Protein AF-A0A853GS64-F1 (afdb_monomer_lite)

Foldseek 3Di:
DVVVVVVVVVVVVVVVVVVVLLVVLLVLQQAQQVVSVVVLVPDDPVNVQSNLLNLQLLLLVVCCVLVVDDPVVSVVSVVVSVVDRSNVVVVVLVVPQLVLCCVQVPVCNSGPGGNSVSSNLSVQLVVDPHSNVSSVVCCVVCVVVPDPDPDDDQDPVNVVVVVVLVLLLQLQVVVCVVDPPFPPDPVQDSVNLVVLLVVQCVLVVVLCVLVVHDDDPQLSSQVSSVLRSCCVPVNPVVSVVVSVVQSVCCNVPNHDPSSVGGHDSD

pLDDT: mean 82.57, std 13.86, range [37.72, 97.19]

Radius of gyration: 26.87 Å; chains: 1; bounding box: 61×48×74 Å

Sequence (266 aa):
MEFLLGVIVTILIIYLIIKVNLNKSNKATLIPFSTWLTKYESESDIGRHTLSRGLLVQTIHLAGKMRVISQEEKKELDRAMKKEDPIRVVNGWLEIALPEVIEFGGQNIVHTISARDAGLYMFISLQGVNPQRELKRFFERFEKNLAPHMREEETPLDRAKVLSEKLIVSGYRSLASQQEGVAPTESTTDKEIISIYRKVLSEFGEAARQRNEQLPAGTLNTIAWKFLQVNETLGPEMVDSHLSYEIEKYIQEGLRPEYNQELKLF

Structure (mmCIF, N/CA/C/O backbone):
data_AF-A0A853GS64-F1
#
_entry.id   AF-A0A853GS64-F1
#
loop_
_atom_site.group_PDB
_atom_site.id
_atom_site.type_symbol
_atom_site.label_atom_id
_atom_site.label_alt_id
_atom_site.label_comp_id
_atom_site.label_asym_id
_atom_site.label_entity_id
_atom_site.label_seq_id
_atom_site.pdbx_PDB_ins_code
_atom_site.Cartn_x
_atom_site.Cartn_y
_atom_site.Cartn_z
_atom_site.occupancy
_atom_site.B_iso_or_equiv
_atom_site.auth_seq_id
_atom_site.auth_comp_id
_atom_site.auth_asym_id
_atom_site.auth_atom_id
_atom_site.pdbx_PDB_model_num
ATOM 1 N N . MET A 1 1 ? 35.374 -28.820 -6.941 1.00 60.28 1 MET A N 1
ATOM 2 C CA . MET A 1 1 ? 34.243 -28.260 -6.163 1.00 60.28 1 MET A CA 1
ATOM 3 C C . MET A 1 1 ? 34.305 -26.737 -6.040 1.00 60.28 1 MET A C 1
ATOM 5 O O . MET A 1 1 ? 33.257 -26.112 -6.102 1.00 60.28 1 MET A O 1
ATOM 9 N N . GLU A 1 2 ? 35.488 -26.124 -5.959 1.00 68.00 2 GLU A N 1
ATOM 10 C CA . GLU A 1 2 ? 35.653 -24.662 -5.810 1.00 68.00 2 GLU A CA 1
ATOM 11 C C . GLU A 1 2 ? 35.104 -23.834 -6.989 1.00 68.00 2 GLU A C 1
ATOM 13 O O . GLU A 1 2 ? 34.432 -22.828 -6.777 1.00 68.00 2 GLU A O 1
ATOM 18 N N . PHE A 1 3 ? 35.274 -24.302 -8.232 1.00 72.88 3 PHE A N 1
ATOM 19 C CA . PHE A 1 3 ? 34.712 -23.647 -9.425 1.00 72.88 3 PHE A CA 1
ATOM 20 C C . PHE A 1 3 ? 33.176 -23.573 -9.418 1.00 72.88 3 PHE A C 1
ATOM 22 O O . PHE A 1 3 ? 32.597 -22.576 -9.842 1.00 72.88 3 PHE A O 1
ATOM 29 N N . LEU A 1 4 ? 32.506 -24.613 -8.912 1.00 72.31 4 LEU A N 1
ATOM 30 C CA . LEU A 1 4 ? 31.043 -24.662 -8.850 1.00 72.31 4 LEU A CA 1
ATOM 31 C C . LEU A 1 4 ? 30.506 -23.672 -7.805 1.00 72.31 4 LEU A C 1
ATOM 33 O O . LEU A 1 4 ? 29.490 -23.017 -8.029 1.00 72.31 4 LEU A O 1
ATOM 37 N N . LEU A 1 5 ? 31.229 -23.525 -6.690 1.00 77.56 5 LEU A N 1
ATOM 38 C CA . LEU A 1 5 ? 30.903 -22.575 -5.630 1.00 77.56 5 LEU A CA 1
ATOM 39 C C . LEU A 1 5 ? 31.023 -21.125 -6.127 1.00 77.56 5 LEU A C 1
ATOM 41 O O . LEU A 1 5 ? 30.132 -20.316 -5.874 1.00 77.56 5 LEU A O 1
ATOM 45 N N . GLY A 1 6 ? 32.076 -20.821 -6.895 1.00 79.25 6 GLY A N 1
ATOM 46 C CA . GLY A 1 6 ? 32.272 -19.505 -7.508 1.00 79.25 6 GLY A CA 1
ATOM 47 C C . GLY A 1 6 ? 31.126 -19.107 -8.442 1.00 79.25 6 GLY A C 1
ATOM 48 O O . GLY A 1 6 ? 30.578 -18.015 -8.313 1.00 79.25 6 GLY A O 1
ATOM 49 N N . VAL A 1 7 ? 30.690 -20.020 -9.319 1.00 81.44 7 VAL A N 1
ATOM 50 C CA . VAL A 1 7 ? 29.572 -19.775 -10.252 1.00 81.44 7 VAL A CA 1
ATOM 51 C C . VAL A 1 7 ? 28.256 -19.516 -9.510 1.00 81.44 7 VAL A C 1
ATOM 53 O O . VAL A 1 7 ? 27.525 -18.589 -9.862 1.00 81.44 7 VAL A O 1
ATOM 56 N N . ILE A 1 8 ? 27.963 -20.285 -8.456 1.00 83.00 8 ILE A N 1
ATOM 57 C CA . ILE A 1 8 ? 26.746 -20.104 -7.648 1.00 83.00 8 ILE A CA 1
ATOM 58 C C . ILE A 1 8 ? 26.734 -18.725 -6.975 1.00 83.00 8 ILE A C 1
ATOM 60 O O . ILE A 1 8 ? 25.711 -18.037 -7.008 1.00 83.00 8 ILE A O 1
ATOM 64 N N . VAL A 1 9 ? 27.867 -18.290 -6.413 1.00 85.38 9 VAL A N 1
ATOM 65 C CA . VAL A 1 9 ? 27.994 -16.971 -5.770 1.00 85.38 9 VAL A CA 1
ATOM 66 C C . VAL A 1 9 ? 27.794 -15.842 -6.783 1.00 85.38 9 VAL A C 1
ATOM 68 O O . VAL A 1 9 ? 27.042 -14.906 -6.511 1.00 85.38 9 VAL A O 1
ATOM 71 N N . THR A 1 10 ? 28.385 -15.940 -7.977 1.00 82.38 10 THR A N 1
ATOM 72 C CA . THR A 1 10 ? 28.204 -14.931 -9.031 1.00 82.38 10 THR A CA 1
ATOM 73 C C . THR A 1 10 ? 26.744 -14.830 -9.483 1.00 82.38 10 THR A C 1
ATOM 75 O O . THR A 1 10 ? 26.219 -13.723 -9.597 1.00 82.38 10 THR A O 1
ATOM 78 N N . ILE A 1 11 ? 26.054 -15.961 -9.675 1.00 84.12 11 ILE A N 1
ATOM 79 C CA . ILE A 1 11 ? 24.625 -15.977 -10.032 1.00 84.12 11 ILE A CA 1
ATOM 80 C C . ILE A 1 11 ? 23.777 -15.325 -8.930 1.00 84.12 11 ILE A C 1
ATOM 82 O O . ILE A 1 11 ? 22.886 -14.529 -9.232 1.00 84.12 11 ILE A O 1
ATOM 86 N N . LEU A 1 12 ? 24.069 -15.614 -7.657 1.00 80.50 12 LEU A N 1
ATOM 87 C CA . LEU A 1 12 ? 23.384 -15.013 -6.508 1.00 80.50 12 LEU A CA 1
ATOM 88 C C . LEU A 1 12 ? 23.569 -13.494 -6.449 1.00 80.50 12 LEU A C 1
ATOM 90 O O . LEU A 1 12 ? 22.596 -12.771 -6.236 1.00 80.50 12 LEU A O 1
ATOM 94 N N . ILE A 1 13 ? 24.788 -13.003 -6.679 1.00 80.19 13 ILE A N 1
ATOM 95 C CA . ILE A 1 13 ? 25.084 -11.565 -6.708 1.00 80.19 13 ILE A CA 1
ATOM 96 C C . ILE A 1 13 ? 24.323 -10.888 -7.854 1.00 80.19 13 ILE A C 1
ATOM 98 O O . ILE A 1 13 ? 23.651 -9.882 -7.628 1.00 80.19 13 ILE A O 1
ATOM 102 N N . ILE A 1 14 ? 24.355 -11.464 -9.061 1.00 75.75 14 ILE A N 1
ATOM 103 C CA . ILE A 1 14 ? 23.610 -10.946 -10.219 1.00 75.75 14 ILE A CA 1
ATOM 104 C C . ILE A 1 14 ? 22.105 -10.908 -9.917 1.00 75.75 14 ILE A C 1
ATOM 106 O O . ILE A 1 14 ? 21.451 -9.891 -10.148 1.00 75.75 14 ILE A O 1
ATOM 110 N N . TYR A 1 15 ? 21.554 -11.979 -9.341 1.00 76.50 15 TYR A N 1
ATOM 111 C CA . TYR A 1 15 ? 20.147 -12.042 -8.948 1.00 76.50 15 TYR A CA 1
ATOM 112 C C . TYR A 1 15 ? 19.777 -10.972 -7.910 1.00 76.50 15 TYR A C 1
ATOM 114 O O . TYR A 1 15 ? 18.743 -10.312 -8.048 1.00 76.50 15 TYR A O 1
ATOM 122 N N . LEU A 1 16 ? 20.617 -10.759 -6.893 1.00 71.19 16 LEU A N 1
ATOM 123 C CA . LEU A 1 16 ? 20.397 -9.731 -5.874 1.00 71.19 16 LEU A CA 1
ATOM 124 C C . LEU A 1 16 ? 20.416 -8.323 -6.477 1.00 71.19 16 LEU A C 1
ATOM 126 O O . LEU A 1 16 ? 19.518 -7.535 -6.182 1.00 71.19 16 LEU A O 1
ATOM 130 N N . ILE A 1 17 ? 21.368 -8.026 -7.366 1.00 71.19 17 ILE A N 1
ATOM 131 C CA . ILE A 1 17 ? 21.445 -6.739 -8.073 1.00 71.19 17 ILE A CA 1
ATOM 132 C C . ILE A 1 17 ? 20.174 -6.507 -8.901 1.00 71.19 17 ILE A C 1
ATOM 134 O O . ILE A 1 17 ? 19.549 -5.449 -8.797 1.00 71.19 17 ILE A O 1
ATOM 138 N N . ILE A 1 18 ? 19.737 -7.515 -9.663 1.00 69.94 18 ILE A N 1
ATOM 139 C CA . ILE A 1 18 ? 18.504 -7.452 -10.460 1.00 69.94 18 ILE A CA 1
ATOM 140 C C . ILE A 1 18 ? 17.287 -7.198 -9.557 1.00 69.94 18 ILE A C 1
ATOM 142 O O . ILE A 1 18 ? 16.489 -6.303 -9.837 1.00 69.94 18 ILE A O 1
ATOM 146 N N . LYS A 1 19 ? 17.154 -7.933 -8.445 1.00 71.50 19 LYS A N 1
ATOM 147 C CA . LYS A 1 19 ? 16.023 -7.811 -7.510 1.00 71.50 19 LYS A CA 1
ATOM 148 C C . LYS A 1 19 ? 15.978 -6.450 -6.813 1.00 71.50 19 LYS A C 1
ATOM 150 O O . LYS A 1 19 ? 14.900 -5.870 -6.676 1.00 71.50 19 LYS A O 1
ATOM 155 N N . VAL A 1 20 ? 17.125 -5.927 -6.381 1.00 71.44 20 VAL A N 1
ATOM 156 C CA . VAL A 1 20 ? 17.222 -4.596 -5.760 1.00 71.44 20 VAL A CA 1
ATOM 157 C C . VAL A 1 20 ? 16.824 -3.511 -6.760 1.00 71.44 20 VAL A C 1
ATOM 159 O O . VAL A 1 20 ? 16.023 -2.637 -6.421 1.00 71.44 20 VAL A O 1
ATOM 162 N N . ASN A 1 21 ? 17.295 -3.607 -8.005 1.00 69.69 21 ASN A N 1
ATOM 163 C CA . ASN A 1 21 ? 16.951 -2.650 -9.057 1.00 69.69 21 ASN A CA 1
ATOM 164 C C . ASN A 1 21 ? 15.465 -2.712 -9.443 1.00 69.69 21 ASN A C 1
ATOM 166 O O . ASN A 1 21 ? 14.825 -1.667 -9.557 1.00 69.69 21 ASN A O 1
ATOM 170 N N . LEU A 1 22 ? 14.879 -3.910 -9.539 1.00 66.62 22 LEU A N 1
ATOM 171 C CA . LEU A 1 22 ? 13.435 -4.098 -9.734 1.00 66.62 22 LEU A CA 1
ATOM 172 C C . LEU A 1 22 ? 12.619 -3.474 -8.598 1.00 66.62 22 LEU A C 1
ATOM 174 O O . LEU A 1 22 ? 11.658 -2.752 -8.853 1.00 66.62 22 LEU A O 1
ATOM 178 N N . ASN A 1 23 ? 13.021 -3.688 -7.344 1.00 74.88 23 ASN A N 1
ATOM 179 C CA . ASN A 1 23 ? 12.349 -3.087 -6.192 1.00 74.88 23 ASN A CA 1
ATOM 180 C C . ASN A 1 23 ? 12.455 -1.559 -6.192 1.00 74.88 23 ASN A C 1
ATOM 182 O O . ASN A 1 23 ? 11.474 -0.879 -5.892 1.00 74.88 23 ASN A O 1
ATOM 186 N N . LYS A 1 24 ? 13.619 -1.009 -6.548 1.00 78.19 24 LYS A N 1
ATOM 187 C CA . LYS A 1 24 ? 13.816 0.440 -6.669 1.00 78.19 24 LYS A CA 1
ATOM 188 C C . LYS A 1 24 ? 12.935 1.024 -7.774 1.00 78.19 24 LYS A C 1
ATOM 190 O O . LYS A 1 24 ? 12.324 2.068 -7.569 1.00 78.19 24 LYS A O 1
ATOM 195 N N . SER A 1 25 ? 12.816 0.325 -8.902 1.00 77.31 25 SER A N 1
ATOM 196 C CA . SER A 1 25 ? 11.950 0.735 -10.006 1.00 77.31 25 SER A CA 1
ATOM 197 C C . SER A 1 25 ? 10.467 0.665 -9.654 1.00 77.31 25 SER A C 1
ATOM 199 O O . SER A 1 25 ? 9.729 1.589 -9.968 1.00 77.31 25 SER A O 1
ATOM 201 N N . ASN A 1 26 ? 10.033 -0.389 -8.960 1.00 80.69 26 ASN A N 1
ATOM 202 C CA . ASN A 1 26 ? 8.650 -0.525 -8.498 1.00 80.69 26 ASN A CA 1
ATOM 203 C C . ASN A 1 26 ? 8.286 0.560 -7.476 1.00 80.69 26 ASN A C 1
ATOM 205 O O . ASN A 1 26 ? 7.182 1.082 -7.494 1.00 80.69 26 ASN A O 1
ATOM 209 N N . LYS A 1 27 ? 9.216 0.935 -6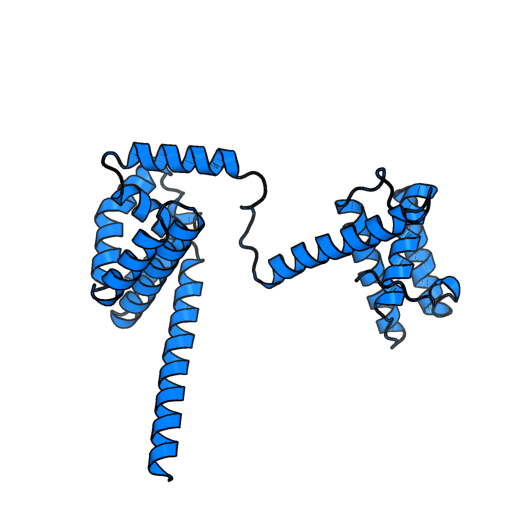.590 1.00 86.94 27 LYS A N 1
ATOM 210 C CA . LYS A 1 27 ? 9.002 2.070 -5.681 1.00 86.94 27 LYS A CA 1
ATOM 211 C C . LYS A 1 27 ? 8.954 3.398 -6.430 1.00 86.94 27 LYS A C 1
ATOM 213 O O . LYS A 1 27 ? 8.190 4.276 -6.052 1.00 86.94 27 LYS A O 1
ATOM 218 N N . ALA A 1 28 ? 9.738 3.540 -7.500 1.00 89.75 28 ALA A N 1
ATOM 219 C CA . ALA A 1 28 ? 9.718 4.747 -8.313 1.00 89.75 28 ALA A CA 1
ATOM 220 C C . ALA A 1 28 ? 8.348 4.982 -8.961 1.00 89.75 28 ALA A C 1
ATOM 222 O O . ALA A 1 28 ? 7.998 6.132 -9.161 1.00 89.75 28 ALA A O 1
ATOM 223 N N . THR A 1 29 ? 7.543 3.949 -9.231 1.00 92.19 29 THR A N 1
ATOM 224 C CA . THR A 1 29 ? 6.208 4.156 -9.815 1.00 92.19 29 THR A CA 1
ATOM 225 C C . THR A 1 29 ? 5.160 4.677 -8.824 1.00 92.19 29 THR A C 1
ATOM 227 O O . THR A 1 29 ? 4.045 4.969 -9.241 1.00 92.19 29 THR A O 1
ATOM 230 N N . LEU A 1 30 ? 5.482 4.745 -7.525 1.00 88.75 30 LEU A N 1
ATOM 231 C CA . LEU A 1 30 ? 4.577 5.232 -6.472 1.00 88.75 30 LEU A CA 1
ATOM 232 C C . LEU A 1 30 ? 4.678 6.749 -6.257 1.00 88.75 30 LEU A C 1
ATOM 234 O O . LEU A 1 30 ? 3.815 7.340 -5.621 1.00 88.75 30 LEU A O 1
ATOM 238 N N . ILE A 1 31 ? 5.729 7.392 -6.771 1.00 90.31 31 ILE A N 1
ATOM 239 C CA . ILE A 1 31 ? 5.882 8.849 -6.664 1.00 90.31 31 ILE A CA 1
ATOM 240 C C . ILE A 1 31 ? 4.940 9.559 -7.655 1.00 90.31 31 ILE A C 1
ATOM 242 O O . ILE A 1 31 ? 4.504 8.919 -8.623 1.00 90.31 31 ILE A O 1
ATOM 246 N N . PRO A 1 32 ? 4.657 10.864 -7.464 1.00 93.25 32 PRO A N 1
ATOM 247 C CA . PRO A 1 32 ? 3.849 11.639 -8.402 1.00 93.25 32 PRO A CA 1
ATOM 248 C C . PRO A 1 32 ? 4.355 11.512 -9.839 1.00 93.25 32 PRO A C 1
ATOM 250 O O . PRO A 1 32 ? 5.568 11.553 -10.081 1.00 93.25 32 PRO A O 1
ATOM 253 N N . PHE A 1 33 ? 3.437 11.364 -10.794 1.00 94.00 33 PHE A N 1
ATOM 254 C CA . PHE A 1 33 ? 3.789 11.096 -12.186 1.00 94.00 33 PHE A CA 1
ATOM 255 C C . PHE A 1 33 ? 4.693 12.180 -12.778 1.00 94.00 33 PHE A C 1
ATOM 257 O O . PHE A 1 33 ? 5.677 11.843 -13.429 1.00 94.00 33 PHE A O 1
ATOM 264 N N . SER A 1 34 ? 4.458 13.458 -12.472 1.00 94.56 34 SER A N 1
ATOM 265 C CA . SER A 1 34 ? 5.334 14.551 -12.904 1.00 94.56 34 SER A CA 1
ATOM 266 C C . SER A 1 34 ? 6.772 14.377 -12.411 1.00 94.56 34 SER A C 1
ATOM 268 O O . SER A 1 34 ? 7.717 14.553 -13.172 1.00 94.56 34 SER A O 1
ATOM 270 N N . THR A 1 35 ? 6.957 13.971 -11.150 1.00 95.44 35 THR A N 1
ATOM 271 C CA . THR A 1 35 ? 8.287 13.710 -10.578 1.00 95.44 35 THR A CA 1
ATOM 272 C C . THR A 1 35 ? 8.939 12.494 -11.229 1.00 95.44 35 THR A C 1
ATOM 274 O O . THR A 1 35 ? 10.145 12.494 -11.485 1.00 95.44 35 THR A O 1
ATOM 277 N N . TRP A 1 36 ? 8.154 11.452 -11.511 1.00 97.12 36 TRP A N 1
ATOM 278 C CA . TRP A 1 36 ? 8.637 10.281 -12.233 1.00 97.12 36 TRP A CA 1
ATOM 279 C C . TRP A 1 36 ? 9.056 10.624 -13.663 1.00 97.12 36 TRP A C 1
ATOM 281 O O . TRP A 1 36 ? 10.111 10.167 -14.090 1.00 97.12 36 TRP A O 1
ATOM 291 N N . LEU A 1 37 ? 8.283 11.454 -14.366 1.00 96.88 37 LEU A N 1
ATOM 292 C CA . LEU A 1 37 ? 8.547 11.860 -15.743 1.00 96.88 37 LEU A CA 1
ATOM 293 C C . LEU A 1 37 ? 9.832 12.686 -15.841 1.00 96.88 37 LEU A C 1
ATOM 295 O O . LEU A 1 37 ? 10.715 12.333 -16.615 1.00 96.88 37 LEU A O 1
ATOM 299 N N . THR A 1 38 ? 10.009 13.688 -14.973 1.00 96.75 38 THR A N 1
ATOM 300 C CA . THR A 1 38 ? 11.269 14.449 -14.900 1.00 96.75 38 THR A CA 1
ATOM 301 C C . THR A 1 38 ? 12.460 13.529 -14.638 1.00 96.75 38 THR A C 1
ATOM 303 O O . THR A 1 38 ? 13.505 13.647 -15.278 1.00 96.75 38 THR A O 1
ATOM 306 N N . LYS A 1 39 ? 12.306 12.568 -13.717 1.00 96.38 39 LYS A N 1
ATOM 307 C CA . LYS A 1 39 ? 13.354 11.584 -13.448 1.00 96.38 39 LYS A CA 1
ATOM 308 C C . LYS A 1 39 ? 13.646 10.735 -14.683 1.00 96.38 39 LYS A C 1
ATOM 310 O O . LYS A 1 39 ? 14.810 10.564 -15.021 1.00 96.38 39 LYS A O 1
ATOM 315 N N . TYR A 1 40 ? 12.611 10.225 -15.341 1.00 96.94 40 TYR A N 1
ATOM 316 C CA . TYR A 1 40 ? 12.711 9.415 -16.548 1.00 96.94 40 TYR A CA 1
ATOM 317 C C . TYR A 1 40 ? 13.455 10.147 -17.673 1.00 96.94 40 TYR A C 1
ATOM 319 O O . TYR A 1 40 ? 14.361 9.574 -18.268 1.00 96.94 40 TYR A O 1
ATOM 327 N N . GLU A 1 41 ? 13.148 11.419 -17.913 1.00 96.69 41 GLU A N 1
ATOM 328 C CA . GLU A 1 41 ? 13.805 12.235 -18.943 1.00 96.69 41 GLU A CA 1
ATOM 329 C C . GLU A 1 41 ? 15.278 12.529 -18.629 1.00 96.69 41 GLU A C 1
ATOM 331 O O . GLU A 1 41 ? 16.101 12.594 -19.540 1.00 96.69 41 GLU A O 1
ATOM 336 N N . SER A 1 42 ? 15.623 12.673 -17.345 1.00 96.31 42 SER A N 1
ATOM 337 C CA . SER A 1 42 ? 16.989 12.986 -16.897 1.00 96.31 42 SER A CA 1
ATOM 338 C C . SER A 1 42 ? 17.936 11.781 -16.807 1.00 96.31 42 SER A C 1
ATOM 340 O O . SER A 1 42 ? 19.131 11.945 -16.558 1.00 96.31 42 SER A O 1
ATOM 342 N N . GLU A 1 43 ? 17.413 10.564 -16.944 1.00 95.56 43 GLU A N 1
ATOM 343 C CA . GLU A 1 43 ? 18.139 9.334 -16.638 1.00 95.56 43 GLU A CA 1
ATOM 344 C C . GLU A 1 43 ? 18.876 8.767 -17.868 1.00 95.56 43 GLU A C 1
ATOM 346 O O . GLU A 1 43 ? 18.466 8.941 -19.016 1.00 95.56 43 GLU A O 1
ATOM 351 N N . SER A 1 44 ? 19.960 8.022 -17.629 1.00 95.25 44 SER A N 1
ATOM 352 C CA . SER A 1 44 ? 20.648 7.251 -18.680 1.00 95.25 44 SER A CA 1
ATOM 353 C C . SER A 1 44 ? 19.739 6.196 -19.329 1.00 95.25 44 SER A C 1
ATOM 355 O O . SER A 1 44 ? 18.758 5.762 -18.726 1.00 95.25 44 SER A O 1
ATOM 357 N N . ASP A 1 45 ? 20.098 5.685 -20.512 1.00 92.12 45 ASP A N 1
ATOM 358 C CA . ASP A 1 45 ? 19.335 4.627 -21.205 1.00 92.12 45 ASP A CA 1
ATOM 359 C C . ASP A 1 45 ? 19.055 3.403 -20.327 1.00 92.12 45 ASP A C 1
ATOM 361 O O . ASP A 1 45 ? 17.939 2.888 -20.301 1.00 92.12 45 ASP A O 1
ATOM 365 N N . ILE A 1 46 ? 20.037 2.969 -19.533 1.00 90.06 46 ILE A N 1
ATOM 366 C CA . ILE A 1 46 ? 19.886 1.827 -18.619 1.00 90.06 46 ILE A CA 1
ATOM 367 C C . ILE A 1 46 ? 18.848 2.132 -17.528 1.00 90.06 46 ILE A C 1
ATOM 369 O O . ILE A 1 46 ? 18.022 1.279 -17.171 1.00 90.06 46 ILE A O 1
ATOM 373 N N . GLY A 1 47 ? 18.869 3.350 -16.986 1.00 91.38 47 GLY A N 1
ATOM 374 C CA . GLY A 1 47 ? 17.908 3.764 -15.972 1.00 91.38 47 GLY A CA 1
ATOM 375 C C . GLY A 1 47 ? 16.514 4.007 -16.556 1.00 91.38 47 GLY A C 1
ATOM 376 O O . GLY A 1 47 ? 15.538 3.541 -15.966 1.00 91.38 47 GLY A O 1
ATOM 377 N N . ARG A 1 48 ? 16.404 4.590 -17.758 1.00 95.25 48 ARG A N 1
ATOM 378 C CA . ARG A 1 48 ? 15.145 4.705 -18.517 1.00 95.25 48 ARG A CA 1
ATOM 379 C C . ARG A 1 48 ? 14.537 3.348 -18.818 1.00 95.25 48 ARG A C 1
ATOM 381 O O . ARG A 1 48 ? 13.344 3.155 -18.594 1.00 95.25 48 ARG A O 1
ATOM 388 N N . HIS A 1 49 ? 15.350 2.384 -19.237 1.00 94.19 49 HIS A N 1
ATOM 389 C CA . HIS A 1 49 ? 14.905 1.014 -19.468 1.00 94.19 49 HIS A CA 1
ATOM 390 C C . HIS A 1 49 ? 14.338 0.394 -18.184 1.00 94.19 49 HIS A C 1
ATOM 392 O O . HIS A 1 49 ? 13.271 -0.223 -18.193 1.00 94.19 49 HIS A O 1
ATOM 398 N N . THR A 1 50 ? 15.024 0.596 -17.055 1.00 92.19 50 THR A N 1
ATOM 399 C CA . THR A 1 50 ? 14.580 0.106 -15.744 1.00 92.19 50 THR A CA 1
ATOM 400 C C . THR A 1 50 ? 13.252 0.745 -15.331 1.00 92.19 50 THR A C 1
ATOM 402 O O . THR A 1 50 ? 12.292 0.018 -15.074 1.00 92.19 50 THR A O 1
ATOM 405 N N . LEU A 1 51 ? 13.172 2.081 -15.343 1.00 95.12 51 LEU A N 1
ATOM 406 C CA . LEU A 1 51 ? 11.972 2.846 -14.990 1.00 95.12 51 LEU A CA 1
ATOM 407 C C . LEU A 1 51 ? 10.781 2.475 -15.875 1.00 95.12 51 LEU A C 1
ATOM 409 O O . LEU A 1 51 ? 9.701 2.207 -15.347 1.00 95.12 51 LEU A O 1
ATOM 413 N N . SER A 1 52 ? 10.992 2.383 -17.191 1.00 95.00 52 SER A N 1
ATOM 414 C CA . SER A 1 52 ? 9.955 1.999 -18.153 1.00 95.00 52 SER A CA 1
ATOM 415 C C . SER A 1 52 ? 9.416 0.608 -17.864 1.00 95.00 52 SER A C 1
ATOM 417 O O . SER A 1 52 ? 8.208 0.394 -17.795 1.00 95.00 52 SER A O 1
ATOM 419 N N . ARG A 1 53 ? 10.311 -0.355 -17.619 1.00 93.12 53 ARG A N 1
ATOM 420 C CA . ARG A 1 53 ? 9.908 -1.724 -17.298 1.00 93.12 53 ARG A CA 1
ATOM 421 C C . ARG A 1 53 ? 9.130 -1.789 -15.987 1.00 93.12 53 ARG A C 1
ATOM 423 O O . ARG A 1 53 ? 8.144 -2.517 -15.912 1.00 93.12 53 ARG A O 1
ATOM 430 N N . GLY A 1 54 ? 9.541 -1.017 -14.980 1.00 92.12 54 GLY A N 1
ATOM 431 C CA . GLY A 1 54 ? 8.786 -0.863 -13.739 1.00 92.12 54 GLY A CA 1
ATOM 432 C C . GLY A 1 54 ? 7.378 -0.324 -13.988 1.00 92.12 54 GLY A C 1
ATOM 433 O O . GLY A 1 54 ? 6.411 -0.935 -13.539 1.00 92.12 54 GLY A O 1
ATOM 434 N N . LEU A 1 55 ? 7.256 0.765 -14.752 1.00 93.62 55 LEU A N 1
ATOM 435 C CA . LEU A 1 55 ? 5.970 1.386 -15.070 1.00 93.62 55 LEU A CA 1
ATOM 436 C C . LEU A 1 55 ? 5.020 0.413 -15.783 1.00 93.62 55 LEU A C 1
ATOM 438 O O . LEU A 1 55 ? 3.879 0.248 -15.351 1.00 93.62 55 LEU A O 1
ATOM 442 N N . LEU A 1 56 ? 5.495 -0.279 -16.820 1.00 91.69 56 LEU A N 1
ATOM 443 C CA . LEU A 1 56 ? 4.677 -1.211 -17.603 1.00 91.69 56 LEU A CA 1
ATOM 444 C C . LEU A 1 56 ? 4.216 -2.413 -16.771 1.00 91.69 56 LEU A C 1
ATOM 446 O O . LEU A 1 56 ? 3.036 -2.760 -16.787 1.00 91.69 56 LEU A O 1
ATOM 450 N N . VAL A 1 57 ? 5.117 -3.014 -15.985 1.00 90.69 57 VAL A N 1
ATOM 451 C CA . VAL A 1 57 ? 4.775 -4.150 -15.112 1.00 90.69 57 VAL A CA 1
ATOM 452 C C . VAL A 1 57 ? 3.745 -3.745 -14.060 1.00 90.69 57 VAL A C 1
ATOM 454 O O . VAL A 1 57 ? 2.774 -4.471 -13.838 1.00 90.69 57 VAL A O 1
ATOM 457 N N . GLN A 1 58 ? 3.929 -2.592 -13.413 1.00 90.62 58 GLN A N 1
ATOM 458 C CA . GLN A 1 58 ? 2.983 -2.114 -12.403 1.00 90.62 58 GLN A CA 1
ATOM 459 C C . GLN A 1 58 ? 1.637 -1.740 -13.025 1.00 90.62 58 GLN A C 1
ATOM 461 O O . GLN A 1 58 ? 0.603 -2.062 -12.443 1.00 90.62 58 GLN A O 1
ATOM 466 N N . THR A 1 59 ? 1.640 -1.165 -14.229 1.00 90.38 59 THR A N 1
ATOM 467 C CA . THR A 1 59 ? 0.414 -0.859 -14.973 1.00 90.38 59 THR A CA 1
ATOM 468 C C . THR A 1 59 ? -0.380 -2.124 -15.287 1.00 90.38 59 THR A C 1
ATOM 470 O O . THR A 1 59 ? -1.552 -2.209 -14.933 1.00 90.38 59 THR A O 1
ATOM 473 N N . ILE A 1 60 ? 0.249 -3.143 -15.883 1.00 86.50 60 ILE A N 1
ATOM 474 C CA . ILE A 1 60 ? -0.414 -4.414 -16.227 1.00 86.50 60 ILE A CA 1
ATOM 475 C C . ILE A 1 60 ? -0.915 -5.125 -14.962 1.00 86.50 60 ILE A C 1
ATOM 477 O O . ILE A 1 60 ? -2.028 -5.662 -14.925 1.00 86.50 60 ILE A O 1
ATOM 481 N N . HIS A 1 61 ? -0.116 -5.108 -13.890 1.00 87.44 61 HIS A N 1
ATOM 482 C CA . HIS A 1 61 ? -0.525 -5.658 -12.602 1.00 87.44 61 HIS A CA 1
ATOM 483 C C . HIS A 1 61 ? -1.779 -4.959 -12.061 1.00 87.44 61 HIS A C 1
ATOM 485 O O . HIS A 1 61 ? -2.724 -5.637 -11.644 1.00 87.44 61 HIS A O 1
ATOM 491 N N . LEU A 1 62 ? -1.793 -3.624 -12.088 1.00 83.81 62 LEU A N 1
ATOM 492 C CA . LEU A 1 62 ? -2.903 -2.812 -11.609 1.00 83.81 62 LEU A CA 1
ATOM 493 C C . LEU A 1 62 ? -4.146 -2.983 -12.491 1.00 83.81 62 LEU A C 1
ATOM 495 O O . LEU A 1 62 ? -5.225 -3.216 -11.954 1.00 83.81 62 LEU A O 1
ATOM 499 N N . ALA A 1 63 ? -3.999 -2.993 -13.817 1.00 81.62 63 ALA A N 1
ATOM 500 C CA . ALA A 1 63 ? -5.085 -3.238 -14.765 1.00 81.62 63 ALA A CA 1
ATOM 501 C C . ALA A 1 63 ? -5.780 -4.586 -14.504 1.00 81.62 63 ALA A C 1
ATOM 503 O O . ALA A 1 63 ? -7.009 -4.654 -14.434 1.00 81.62 63 ALA A O 1
ATOM 504 N N . GLY A 1 64 ? -5.008 -5.651 -14.262 1.00 80.62 64 GLY A N 1
ATOM 505 C CA . GLY A 1 64 ? -5.562 -6.954 -13.886 1.00 80.62 64 GLY A CA 1
ATOM 506 C C . GLY A 1 64 ? -6.254 -6.942 -12.516 1.00 80.62 64 GLY A C 1
ATOM 507 O O . GLY A 1 64 ? -7.323 -7.532 -12.357 1.00 80.62 64 GLY A O 1
ATOM 508 N N . LYS A 1 65 ? -5.688 -6.240 -11.521 1.00 83.31 65 LYS A N 1
ATOM 509 C CA . LYS A 1 65 ? -6.302 -6.085 -10.186 1.00 83.31 65 LYS A CA 1
ATOM 510 C C . LYS A 1 65 ? -7.638 -5.338 -10.261 1.00 83.31 65 LYS A C 1
ATOM 512 O O . LYS A 1 65 ? -8.595 -5.730 -9.597 1.00 83.31 65 LYS A O 1
ATOM 517 N N . MET A 1 66 ? -7.705 -4.306 -11.098 1.00 76.31 66 MET A N 1
ATOM 518 C CA . MET A 1 66 ? -8.892 -3.480 -11.331 1.00 76.31 66 MET A CA 1
ATOM 519 C C . MET A 1 66 ? -9.909 -4.127 -12.281 1.00 76.31 66 MET A C 1
ATOM 521 O O . MET A 1 66 ? -10.963 -3.545 -12.535 1.00 76.31 66 MET A O 1
ATOM 525 N N . ARG A 1 67 ? -9.624 -5.337 -12.790 1.00 81.19 67 ARG A N 1
ATOM 526 C CA . ARG A 1 67 ? -10.447 -6.045 -13.785 1.00 81.19 67 ARG A CA 1
ATOM 527 C C . ARG A 1 67 ? -10.698 -5.208 -15.048 1.00 81.19 67 ARG A C 1
ATOM 529 O O . ARG A 1 67 ? -11.783 -5.272 -15.622 1.00 81.19 67 ARG A O 1
ATOM 536 N N . VAL A 1 68 ? -9.707 -4.401 -15.436 1.00 79.31 68 VAL A N 1
ATOM 537 C CA . VAL A 1 68 ? -9.656 -3.716 -16.740 1.00 79.31 68 VAL A CA 1
ATOM 538 C C . VAL A 1 68 ? -9.329 -4.729 -17.834 1.00 79.31 68 VAL A C 1
ATOM 540 O O . VAL A 1 68 ? -9.888 -4.656 -18.917 1.00 79.31 68 VAL A O 1
ATOM 543 N N . ILE A 1 69 ? -8.478 -5.704 -17.509 1.00 80.25 69 ILE A N 1
ATOM 544 C CA . ILE A 1 69 ? -8.120 -6.840 -18.361 1.00 80.25 69 ILE A CA 1
ATOM 545 C C . ILE A 1 69 ? -8.371 -8.158 -17.620 1.00 80.25 69 ILE A C 1
ATOM 547 O O . ILE A 1 69 ? -8.304 -8.223 -16.385 1.00 80.25 69 ILE A O 1
ATOM 551 N N . SER A 1 70 ? -8.650 -9.213 -18.376 1.00 82.88 70 SER A N 1
ATOM 552 C CA . SER A 1 70 ? -8.754 -10.597 -17.911 1.00 82.88 70 SER A CA 1
ATOM 553 C C . SER A 1 70 ? -7.393 -11.176 -17.492 1.00 82.88 70 SER A C 1
ATOM 555 O O . SER A 1 70 ? -6.328 -10.601 -17.735 1.00 82.88 70 SER A O 1
ATOM 557 N N . GLN A 1 71 ? -7.404 -12.343 -16.837 1.00 84.62 71 GLN A N 1
ATOM 558 C CA . GLN A 1 71 ? -6.159 -13.033 -16.468 1.00 84.62 71 GLN A CA 1
ATOM 559 C C . GLN A 1 71 ? -5.416 -13.571 -17.696 1.00 84.62 71 GLN A C 1
ATOM 561 O O . GLN A 1 71 ? -4.187 -13.649 -17.689 1.00 84.62 71 GLN A O 1
ATOM 566 N N . GLU A 1 72 ? -6.151 -13.935 -18.740 1.00 83.44 72 GLU A N 1
ATOM 567 C CA . GLU A 1 72 ? -5.631 -14.405 -20.019 1.00 83.44 72 GLU A CA 1
ATOM 568 C C . GLU A 1 72 ? -4.904 -13.271 -20.751 1.00 83.44 72 GLU A C 1
ATOM 570 O O . GLU A 1 72 ? -3.720 -13.421 -21.059 1.00 83.44 72 GLU A O 1
ATOM 575 N N . GLU A 1 73 ? -5.549 -12.109 -20.907 1.00 78.88 73 GLU A N 1
ATOM 576 C CA . GLU A 1 73 ? -4.941 -10.906 -21.502 1.00 78.88 73 GLU A CA 1
ATOM 577 C C . GLU A 1 73 ? -3.715 -10.447 -20.710 1.00 78.88 73 GLU A C 1
ATOM 579 O O . GLU A 1 73 ? -2.675 -10.122 -21.282 1.00 78.88 73 GLU A O 1
ATOM 584 N N . LYS A 1 74 ? -3.781 -10.495 -19.373 1.00 85.69 74 LYS A N 1
ATOM 585 C CA . LYS A 1 74 ? -2.626 -10.194 -18.523 1.00 85.69 74 LYS A CA 1
ATOM 586 C C . LYS A 1 74 ? -1.438 -11.113 -18.821 1.00 85.69 74 LYS A C 1
ATOM 588 O O . LYS A 1 74 ? -0.317 -10.632 -18.974 1.00 85.69 74 LYS A O 1
ATOM 593 N N . LYS A 1 75 ? -1.661 -12.431 -18.906 1.00 82.00 75 LYS A N 1
ATOM 594 C CA . LYS A 1 75 ? -0.598 -13.404 -19.225 1.00 82.00 75 LYS A CA 1
ATOM 595 C C . LYS A 1 75 ? -0.011 -13.165 -20.614 1.00 82.00 75 LYS A C 1
ATOM 597 O O . LYS A 1 75 ? 1.184 -13.391 -20.809 1.00 82.00 75 LYS A O 1
ATOM 602 N N . GLU A 1 76 ? -0.837 -12.761 -21.574 1.00 80.50 76 GLU A N 1
ATOM 603 C CA . GLU A 1 76 ? -0.399 -12.427 -22.927 1.00 80.50 76 GLU A CA 1
ATOM 604 C C . GLU A 1 76 ? 0.471 -11.166 -22.940 1.00 80.50 76 GLU A C 1
ATOM 606 O O . GLU A 1 76 ? 1.599 -11.211 -23.438 1.00 80.50 76 GLU A O 1
ATOM 611 N N . LEU A 1 77 ? 0.017 -10.093 -22.291 1.00 81.69 77 LEU A N 1
ATOM 612 C CA . LEU A 1 77 ? 0.766 -8.844 -22.145 1.00 81.69 77 LEU A CA 1
ATOM 613 C C . LEU A 1 77 ? 2.100 -9.060 -21.417 1.00 81.69 77 LEU A C 1
ATOM 615 O O . LEU A 1 77 ? 3.139 -8.605 -21.893 1.00 81.69 77 LEU A O 1
ATOM 619 N N . ASP A 1 78 ? 2.119 -9.839 -20.332 1.00 81.94 78 ASP A N 1
ATOM 620 C CA . ASP A 1 78 ? 3.351 -10.191 -19.609 1.00 81.94 78 ASP A CA 1
ATOM 621 C C . ASP A 1 78 ? 4.362 -10.948 -20.496 1.00 81.94 78 ASP A C 1
ATOM 623 O O . ASP A 1 78 ? 5.578 -10.864 -20.283 1.00 81.94 78 ASP A O 1
ATOM 627 N N . ARG A 1 79 ? 3.890 -11.718 -21.487 1.00 81.94 79 ARG A N 1
ATOM 628 C CA . ARG A 1 79 ? 4.754 -12.410 -22.459 1.00 81.94 79 ARG A CA 1
ATOM 629 C C . ARG A 1 79 ? 5.234 -11.469 -23.555 1.00 81.94 79 ARG A C 1
ATOM 631 O O . ARG A 1 79 ? 6.423 -11.508 -23.874 1.00 81.94 79 ARG A O 1
ATOM 638 N N . ALA A 1 80 ? 4.347 -10.647 -24.110 1.00 79.94 80 ALA A N 1
ATOM 639 C CA . ALA A 1 80 ? 4.687 -9.659 -25.131 1.00 79.94 80 ALA A CA 1
ATOM 640 C C . ALA A 1 80 ? 5.739 -8.671 -24.601 1.00 79.94 80 ALA A C 1
ATOM 642 O O . ALA A 1 80 ? 6.787 -8.480 -25.216 1.00 79.94 80 ALA A O 1
ATOM 643 N N . MET A 1 81 ? 5.556 -8.181 -23.372 1.00 81.69 81 MET A N 1
ATOM 644 C CA . MET A 1 81 ? 6.460 -7.219 -22.739 1.00 81.69 81 MET A CA 1
ATOM 645 C C . MET A 1 81 ? 7.865 -7.747 -22.424 1.00 81.69 81 MET A C 1
ATOM 647 O O . MET A 1 81 ? 8.778 -6.979 -22.114 1.00 81.69 81 MET A O 1
ATOM 651 N N . LYS A 1 82 ? 8.083 -9.063 -22.480 1.00 83.81 82 LYS A N 1
ATOM 652 C CA . LYS A 1 82 ? 9.437 -9.629 -22.382 1.00 83.81 82 LYS A CA 1
ATOM 653 C C . LYS A 1 82 ? 10.236 -9.470 -23.673 1.00 83.81 82 LYS A C 1
ATOM 655 O O . LYS A 1 82 ? 11.455 -9.573 -23.604 1.00 83.81 82 LYS A O 1
ATOM 660 N N . LYS A 1 83 ? 9.558 -9.274 -24.805 1.00 85.56 83 LYS A N 1
ATOM 661 C CA . LYS A 1 83 ? 10.154 -9.204 -26.144 1.00 85.56 83 LYS A CA 1
ATOM 662 C C . LYS A 1 83 ? 10.282 -7.773 -26.662 1.00 85.56 83 LYS A C 1
ATOM 664 O O . LYS A 1 83 ? 11.132 -7.520 -27.504 1.00 85.56 83 LYS A O 1
ATOM 669 N N . GLU A 1 84 ? 9.448 -6.870 -26.161 1.00 88.25 84 GLU A N 1
ATOM 670 C CA . GLU A 1 84 ? 9.441 -5.459 -26.544 1.00 88.25 84 GLU A CA 1
ATOM 671 C C . GLU A 1 84 ? 10.481 -4.632 -25.776 1.00 88.25 84 GLU A C 1
ATOM 673 O O . GLU A 1 84 ? 10.774 -4.910 -24.608 1.00 88.25 84 GLU A O 1
ATOM 678 N N . ASP A 1 85 ? 10.991 -3.577 -26.419 1.00 90.75 85 ASP A N 1
ATOM 679 C CA . ASP A 1 85 ? 11.782 -2.540 -25.752 1.00 90.75 85 ASP A CA 1
ATOM 680 C C . ASP A 1 85 ? 10.856 -1.668 -24.882 1.00 90.75 85 ASP A C 1
ATOM 682 O O . ASP A 1 85 ? 9.994 -0.960 -25.419 1.00 90.75 85 ASP A O 1
ATOM 686 N N . PRO A 1 86 ? 11.003 -1.692 -23.544 1.00 92.00 86 PRO A N 1
ATOM 687 C CA . PRO A 1 86 ? 10.115 -0.960 -22.656 1.00 92.00 86 PRO A CA 1
ATOM 688 C C . PRO A 1 86 ? 10.210 0.560 -22.840 1.00 92.00 86 PRO A C 1
ATOM 690 O O . PRO A 1 86 ? 9.202 1.229 -22.623 1.00 92.00 86 PRO A O 1
ATOM 693 N N . ILE A 1 87 ? 11.362 1.103 -23.261 1.00 94.75 87 ILE A N 1
ATOM 694 C CA . ILE A 1 87 ? 11.513 2.547 -23.518 1.00 94.75 87 ILE A CA 1
ATOM 695 C C . ILE A 1 87 ? 10.612 2.951 -24.682 1.00 94.75 87 ILE A C 1
ATOM 697 O O . ILE A 1 87 ? 9.838 3.901 -24.569 1.00 94.75 87 ILE A O 1
ATOM 701 N N . ARG A 1 88 ? 10.667 2.194 -25.786 1.00 93.00 88 ARG A N 1
ATOM 702 C CA . ARG A 1 88 ? 9.829 2.435 -26.966 1.00 93.00 88 ARG A CA 1
ATOM 703 C C . ARG A 1 88 ? 8.342 2.411 -26.620 1.00 93.00 88 ARG A C 1
ATOM 705 O O . ARG A 1 88 ? 7.607 3.295 -27.048 1.00 93.00 88 ARG A O 1
ATOM 712 N N . VAL A 1 89 ? 7.906 1.417 -25.842 1.00 91.50 89 VAL A N 1
ATOM 713 C CA . VAL A 1 89 ? 6.494 1.280 -25.447 1.00 91.50 89 VAL A CA 1
ATOM 714 C C . VAL A 1 89 ? 6.047 2.461 -24.584 1.00 91.50 89 VAL A C 1
ATOM 716 O O . VAL A 1 89 ? 5.024 3.070 -24.885 1.00 91.50 89 VAL A O 1
ATOM 719 N N . VAL A 1 90 ? 6.818 2.820 -23.551 1.00 94.06 90 VAL A N 1
ATOM 720 C CA . VAL A 1 90 ? 6.474 3.949 -22.671 1.00 94.06 90 VAL A CA 1
ATOM 721 C C . VAL A 1 90 ? 6.466 5.269 -23.429 1.00 94.06 90 VAL A C 1
ATOM 723 O O . VAL A 1 90 ? 5.523 6.033 -23.269 1.00 94.06 90 VAL A O 1
ATOM 726 N N . ASN A 1 91 ? 7.452 5.531 -24.289 1.00 93.94 91 ASN A N 1
ATOM 727 C CA . ASN A 1 91 ? 7.462 6.756 -25.092 1.00 93.94 91 ASN A CA 1
ATOM 728 C C . ASN A 1 91 ? 6.232 6.845 -26.003 1.00 93.94 91 ASN A C 1
ATOM 730 O O . ASN A 1 91 ? 5.623 7.905 -26.082 1.00 93.94 91 ASN A O 1
ATOM 734 N N . GLY A 1 92 ? 5.812 5.729 -26.608 1.00 87.06 92 GLY A N 1
ATOM 735 C CA . GLY A 1 92 ? 4.571 5.687 -27.383 1.00 87.06 92 GLY A CA 1
ATOM 736 C C . GLY A 1 92 ? 3.331 6.003 -26.539 1.00 87.06 92 GLY A C 1
ATOM 737 O O . GLY A 1 92 ? 2.440 6.710 -26.998 1.00 87.06 92 GLY A O 1
ATOM 738 N N . TRP A 1 93 ? 3.276 5.540 -25.286 1.00 92.31 93 TRP A N 1
ATOM 739 C CA . TRP A 1 93 ? 2.183 5.893 -24.369 1.00 92.31 93 TRP A CA 1
ATOM 740 C C . TRP A 1 93 ? 2.209 7.378 -23.995 1.00 92.31 93 TRP A C 1
ATOM 742 O O . TRP A 1 93 ? 1.164 8.022 -23.985 1.00 92.31 93 TRP A O 1
ATOM 752 N N . LEU A 1 94 ? 3.390 7.935 -23.722 1.00 93.00 94 LEU A N 1
ATOM 753 C CA . LEU A 1 94 ? 3.552 9.357 -23.409 1.00 93.00 94 LEU A CA 1
ATOM 754 C C . LEU A 1 94 ? 3.161 10.256 -24.589 1.00 93.00 94 LEU A C 1
ATOM 756 O O . LEU A 1 94 ? 2.593 11.320 -24.382 1.00 93.00 94 LEU A O 1
ATOM 760 N N . GLU A 1 95 ? 3.451 9.836 -25.817 1.00 90.56 95 GLU A N 1
ATOM 761 C CA . GLU A 1 95 ? 3.133 10.607 -27.019 1.00 90.56 95 GLU A CA 1
ATOM 762 C C . GLU A 1 95 ? 1.642 10.538 -27.375 1.00 90.56 95 GLU A C 1
ATOM 764 O O . GLU A 1 95 ? 1.033 11.559 -27.689 1.00 90.56 95 GLU A O 1
ATOM 769 N N . ILE A 1 96 ? 1.047 9.344 -27.307 1.00 84.88 96 ILE A N 1
ATOM 770 C CA . ILE A 1 96 ? -0.306 9.096 -27.826 1.00 84.88 96 ILE A CA 1
ATOM 771 C C . ILE A 1 96 ? -1.370 9.249 -26.734 1.00 84.88 96 ILE A C 1
ATOM 773 O O . ILE A 1 96 ? -2.398 9.879 -26.955 1.00 84.88 96 ILE A O 1
ATOM 777 N N . ALA A 1 97 ? -1.139 8.670 -25.556 1.00 84.69 97 ALA A N 1
ATOM 778 C CA . ALA A 1 97 ? -2.171 8.480 -24.539 1.00 84.69 97 ALA A CA 1
ATOM 779 C C . ALA A 1 97 ? -2.167 9.569 -23.460 1.00 84.69 97 ALA A C 1
ATOM 781 O O . ALA A 1 97 ? -3.219 9.963 -22.957 1.00 84.69 97 ALA A O 1
ATOM 782 N N . LEU A 1 98 ? -0.989 10.081 -23.088 1.00 89.19 98 LEU A N 1
ATOM 783 C CA . LEU A 1 98 ? -0.883 11.109 -22.050 1.00 89.19 98 LEU A CA 1
ATOM 784 C C . LEU A 1 98 ? -1.676 12.393 -22.371 1.00 89.19 98 LEU A C 1
ATOM 786 O O . LEU A 1 98 ? -2.319 12.899 -21.447 1.00 89.19 98 LEU A O 1
ATOM 790 N N . PRO A 1 99 ? -1.698 12.921 -23.615 1.00 90.94 99 PRO A N 1
ATOM 791 C CA . PRO A 1 99 ? -2.507 14.096 -23.936 1.00 90.94 99 PRO A CA 1
ATOM 792 C C . PRO A 1 99 ? -3.993 13.900 -23.620 1.00 90.94 99 PRO A C 1
ATOM 794 O O . PRO A 1 99 ? -4.613 14.792 -23.049 1.00 90.94 99 PRO A O 1
ATOM 797 N N . GLU A 1 100 ? -4.543 12.717 -23.901 1.00 81.50 100 GLU A N 1
ATOM 798 C CA . GLU A 1 100 ? -5.947 12.384 -23.624 1.00 81.50 100 GLU A CA 1
ATOM 799 C C . GLU A 1 100 ? -6.225 12.305 -22.118 1.00 81.50 100 GLU A C 1
ATOM 801 O O . GLU A 1 100 ? -7.255 12.778 -21.634 1.00 81.50 100 GLU A O 1
ATOM 806 N N . VAL A 1 101 ? -5.282 11.742 -21.356 1.00 79.94 101 VAL A N 1
ATOM 807 C CA . VAL A 1 101 ? -5.362 11.689 -19.889 1.00 79.94 101 VAL A CA 1
ATOM 808 C C . VAL A 1 101 ? -5.338 13.097 -19.290 1.00 79.94 101 VAL A C 1
ATOM 810 O O . VAL A 1 101 ? -6.087 13.368 -18.353 1.00 79.94 101 VAL A O 1
ATOM 813 N N . ILE A 1 102 ? -4.515 14.002 -19.829 1.00 84.12 102 ILE A N 1
ATOM 814 C CA . ILE A 1 102 ? -4.442 15.403 -19.387 1.00 84.12 102 ILE A CA 1
ATOM 815 C C . ILE A 1 102 ? -5.702 16.176 -19.786 1.00 84.12 102 ILE A C 1
ATOM 817 O O . ILE A 1 102 ? -6.226 16.938 -18.973 1.00 84.12 102 ILE A O 1
ATOM 821 N N . GLU A 1 103 ? -6.195 15.988 -21.011 1.00 80.31 103 GLU A N 1
ATOM 822 C CA . GLU A 1 103 ? -7.422 16.625 -21.498 1.00 80.31 103 GLU A CA 1
ATOM 823 C C . GLU A 1 103 ? -8.617 16.248 -20.615 1.00 80.31 103 GLU A C 1
ATOM 825 O O . GLU A 1 103 ? -9.391 17.115 -20.210 1.00 80.31 103 GLU A O 1
ATOM 830 N N . PHE A 1 104 ? -8.733 14.965 -20.260 1.00 74.50 104 PHE A N 1
ATOM 831 C CA . PHE A 1 104 ? -9.835 14.467 -19.444 1.00 74.50 104 PHE A CA 1
ATOM 832 C C . PHE A 1 104 ? -9.672 14.776 -17.945 1.00 74.50 104 PHE A C 1
ATOM 834 O O . PHE A 1 104 ? -10.624 15.183 -17.282 1.00 74.50 104 PHE A O 1
ATOM 841 N N . GLY A 1 105 ? -8.474 14.567 -17.395 1.00 70.69 105 GLY A N 1
ATOM 842 C CA . GLY A 1 105 ? -8.183 14.711 -15.966 1.00 70.69 105 GLY A CA 1
ATOM 843 C C . GLY A 1 105 ? -7.858 16.136 -15.509 1.00 70.69 105 GLY A C 1
ATOM 844 O O . GLY A 1 105 ? -7.799 16.402 -14.307 1.00 70.69 105 GLY A O 1
ATOM 845 N N . GLY A 1 106 ? -7.632 17.050 -16.454 1.00 78.69 106 GLY A N 1
ATOM 846 C CA . GLY A 1 106 ? -7.118 18.392 -16.208 1.00 78.69 106 GLY A CA 1
ATOM 847 C C . GLY A 1 106 ? -5.603 18.415 -15.970 1.00 78.69 106 GLY A C 1
ATOM 848 O O . GLY A 1 106 ? -4.998 17.438 -15.535 1.00 78.69 106 GLY A O 1
ATOM 849 N N . GLN A 1 107 ? -4.968 19.568 -16.206 1.00 77.75 107 GLN A N 1
ATOM 850 C CA . GLN A 1 107 ? -3.503 19.711 -16.129 1.00 77.75 107 GLN A CA 1
ATOM 851 C C . GLN A 1 107 ? -2.900 19.333 -14.771 1.00 77.75 107 GLN A C 1
ATOM 853 O O . GLN A 1 107 ? -1.755 18.903 -14.708 1.00 77.75 107 GLN A O 1
ATOM 858 N N . ASN A 1 108 ? -3.663 19.438 -13.684 1.00 75.25 108 ASN A N 1
ATOM 859 C CA . ASN A 1 108 ? -3.165 19.103 -12.352 1.00 75.25 108 ASN A CA 1
ATOM 860 C C . ASN A 1 108 ? -3.051 17.593 -12.106 1.00 75.25 108 ASN A C 1
ATOM 862 O O . ASN A 1 108 ? -2.370 17.197 -11.161 1.00 75.25 108 ASN A O 1
ATOM 866 N N . ILE A 1 109 ? -3.677 16.745 -12.934 1.00 76.81 109 ILE A N 1
ATOM 867 C CA . ILE A 1 109 ? -3.728 15.302 -12.684 1.00 76.81 109 ILE A CA 1
ATOM 868 C C . ILE A 1 109 ? -2.331 14.675 -12.650 1.00 76.81 109 ILE A C 1
ATOM 870 O O . ILE A 1 109 ? -2.048 13.845 -11.792 1.00 76.81 109 ILE A O 1
ATOM 874 N N . VAL A 1 110 ? -1.413 15.140 -13.503 1.00 79.31 110 VAL A N 1
ATOM 875 C CA . VAL A 1 110 ? -0.034 14.624 -13.574 1.00 79.31 110 VAL A CA 1
ATOM 876 C C . VAL A 1 110 ? 0.780 14.910 -12.310 1.00 79.31 110 VAL A C 1
ATOM 878 O O . VAL A 1 110 ? 1.770 14.229 -12.054 1.00 79.31 110 VAL A O 1
ATOM 881 N N . HIS A 1 111 ? 0.369 15.896 -11.510 1.00 81.62 111 HIS A N 1
ATOM 882 C CA . HIS A 1 111 ? 1.035 16.265 -10.262 1.00 81.62 111 HIS A CA 1
ATOM 883 C C . HIS A 1 111 ? 0.461 15.545 -9.039 1.00 81.62 111 HIS A C 1
ATOM 885 O O . HIS A 1 111 ? 1.121 15.496 -8.002 1.00 81.62 111 HIS A O 1
ATOM 891 N N . THR A 1 112 ? -0.753 15.001 -9.138 1.00 77.75 112 THR A N 1
ATOM 892 C CA . THR A 1 112 ? -1.473 14.421 -7.996 1.00 77.75 112 THR A CA 1
ATOM 893 C C . THR A 1 112 ? -1.479 12.901 -8.003 1.00 77.75 112 THR A C 1
ATOM 895 O O . THR A 1 112 ? -1.459 12.296 -6.932 1.00 77.75 112 THR A O 1
ATOM 898 N N . ILE A 1 113 ? -1.489 12.270 -9.179 1.00 81.00 113 ILE A N 1
ATOM 899 C CA . ILE A 1 113 ? -1.547 10.808 -9.286 1.00 81.00 113 ILE A CA 1
ATOM 900 C C . ILE A 1 113 ? -0.152 10.185 -9.304 1.00 81.00 113 ILE A C 1
ATOM 902 O O . ILE A 1 113 ? 0.820 10.792 -9.767 1.00 81.00 113 ILE A O 1
ATOM 906 N N . SER A 1 114 ? -0.052 8.942 -8.830 1.00 90.31 114 SER A N 1
ATOM 907 C CA . SER A 1 114 ? 1.197 8.187 -8.911 1.00 90.31 114 SER A CA 1
ATOM 908 C C . SER A 1 114 ? 1.520 7.810 -10.361 1.00 90.31 114 SER A C 1
ATOM 910 O O . SER A 1 114 ? 0.633 7.710 -11.214 1.00 90.31 114 SER A O 1
ATOM 912 N N . ALA A 1 115 ? 2.792 7.548 -10.659 1.00 92.81 115 ALA A N 1
ATOM 913 C CA . ALA A 1 115 ? 3.186 7.178 -12.016 1.00 92.81 115 ALA A CA 1
ATOM 914 C C . ALA A 1 115 ? 2.507 5.894 -12.518 1.00 92.81 115 ALA A C 1
ATOM 916 O O . ALA A 1 115 ? 2.138 5.820 -13.686 1.00 92.81 115 ALA A O 1
ATOM 917 N N . ARG A 1 116 ? 2.280 4.897 -11.650 1.00 90.88 116 ARG A N 1
ATOM 918 C CA . ARG A 1 116 ? 1.535 3.680 -12.033 1.00 90.88 116 ARG A CA 1
ATOM 919 C C . ARG A 1 116 ? 0.063 3.950 -12.359 1.00 90.88 116 ARG A C 1
ATOM 921 O O . ARG A 1 116 ? -0.485 3.249 -13.205 1.00 90.88 116 ARG A O 1
ATOM 928 N N . ASP A 1 117 ? -0.560 4.941 -11.722 1.00 85.69 117 ASP A N 1
ATOM 929 C CA . ASP A 1 117 ? -1.954 5.306 -11.995 1.00 85.69 117 ASP A CA 1
ATOM 930 C C . ASP A 1 117 ? -2.047 6.061 -13.322 1.00 85.69 117 ASP A C 1
ATOM 932 O O . ASP A 1 117 ? -2.909 5.760 -14.144 1.00 85.69 117 ASP A O 1
ATOM 936 N N . ALA A 1 118 ? -1.087 6.954 -13.592 1.00 88.62 118 ALA A N 1
ATOM 937 C CA . ALA A 1 118 ? -0.943 7.574 -14.908 1.00 88.62 118 ALA A CA 1
ATOM 938 C C . ALA A 1 118 ? -0.736 6.514 -16.001 1.00 88.62 118 ALA A C 1
ATOM 940 O O . ALA A 1 118 ? -1.384 6.563 -17.045 1.00 88.62 118 ALA A O 1
ATOM 941 N N . GLY A 1 119 ? 0.108 5.511 -15.731 1.00 90.81 119 GLY A N 1
ATOM 942 C CA . GLY A 1 119 ? 0.289 4.340 -16.586 1.00 90.81 119 GLY A CA 1
ATOM 943 C C . GLY A 1 119 ? -1.020 3.602 -16.867 1.00 90.81 119 GLY A C 1
ATOM 944 O O . GLY A 1 119 ? -1.316 3.305 -18.021 1.00 90.81 119 GLY A O 1
ATOM 945 N N . LEU A 1 120 ? -1.838 3.362 -15.838 1.00 87.69 120 LEU A N 1
ATOM 946 C CA . LEU A 1 120 ? -3.154 2.737 -15.987 1.00 87.69 120 LEU A CA 1
ATOM 947 C C . LEU A 1 120 ? -4.104 3.572 -16.850 1.00 87.69 120 LEU A C 1
ATOM 949 O O . LEU A 1 120 ? -4.771 3.010 -17.716 1.00 87.69 120 LEU A O 1
ATOM 953 N N . TYR A 1 121 ? -4.172 4.885 -16.635 1.00 85.19 121 TYR A N 1
ATOM 954 C CA . TYR A 1 121 ? -5.046 5.756 -17.423 1.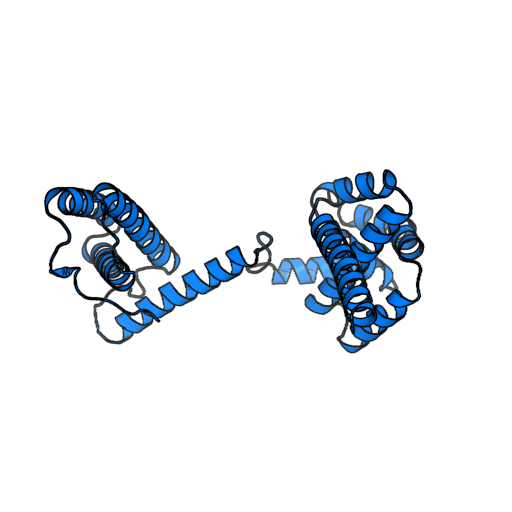00 85.19 121 TYR A CA 1
ATOM 955 C C . TYR A 1 121 ? -4.622 5.798 -18.889 1.00 85.19 121 TYR A C 1
ATOM 957 O O . TYR A 1 121 ? -5.470 5.630 -19.763 1.00 85.19 121 TYR A O 1
ATOM 965 N N . MET A 1 122 ? -3.317 5.911 -19.157 1.00 89.38 122 MET A N 1
ATOM 966 C CA . MET A 1 122 ? -2.779 5.812 -20.516 1.00 89.38 122 MET A CA 1
ATOM 967 C C . MET A 1 122 ? -3.114 4.456 -21.148 1.00 89.38 122 MET A C 1
ATOM 969 O O . MET A 1 122 ? -3.565 4.384 -22.285 1.00 89.38 122 MET A O 1
ATOM 973 N N . PHE A 1 123 ? -2.962 3.364 -20.399 1.00 86.94 123 PHE A N 1
ATOM 974 C CA . PHE A 1 123 ? -3.289 2.028 -20.888 1.00 86.94 123 PHE A CA 1
ATOM 975 C C . PHE A 1 123 ? -4.776 1.866 -21.238 1.00 86.94 123 PHE A C 1
ATOM 977 O O . PHE A 1 123 ? -5.101 1.259 -22.255 1.00 86.94 123 PHE A O 1
ATOM 984 N N . ILE A 1 124 ? -5.681 2.418 -20.425 1.00 79.56 124 ILE A N 1
ATOM 985 C CA . ILE A 1 124 ? -7.126 2.399 -20.693 1.00 79.56 124 ILE A CA 1
ATOM 986 C C . ILE A 1 124 ? -7.460 3.224 -21.936 1.00 79.56 124 ILE A C 1
ATOM 988 O O . ILE A 1 124 ? -8.275 2.784 -22.748 1.00 79.56 124 ILE A O 1
ATOM 992 N N . SER A 1 125 ? -6.832 4.390 -22.102 1.00 77.62 125 SER A N 1
ATOM 993 C CA . SER A 1 125 ? -7.078 5.248 -23.261 1.00 77.62 125 SER A CA 1
ATOM 994 C C . SER A 1 125 ? -6.700 4.525 -24.565 1.00 77.62 125 SER A C 1
ATOM 996 O O . SER A 1 125 ? -7.494 4.492 -25.503 1.00 77.62 125 SER A O 1
ATOM 998 N N . LEU A 1 126 ? -5.587 3.783 -24.561 1.00 79.25 126 LEU A N 1
ATOM 999 C CA . LEU A 1 126 ? -5.120 2.977 -25.697 1.00 79.25 126 LEU A CA 1
ATOM 1000 C C . LEU A 1 126 ? -5.999 1.759 -26.039 1.00 79.25 126 LEU A C 1
ATOM 1002 O O . LEU A 1 126 ? -5.882 1.216 -27.136 1.00 79.25 126 LEU A O 1
ATOM 1006 N N . GLN A 1 127 ? -6.854 1.293 -25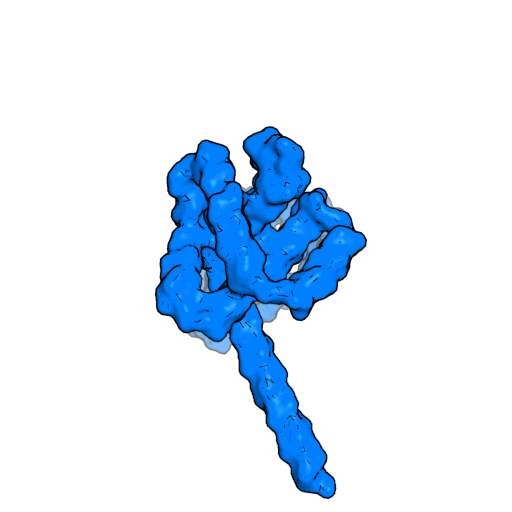.123 1.00 74.12 127 GLN A N 1
ATOM 1007 C CA . GLN A 1 127 ? -7.743 0.140 -25.347 1.00 74.12 127 GLN A CA 1
ATOM 1008 C C . GLN A 1 127 ? -9.051 0.527 -26.062 1.00 74.12 127 GLN A C 1
ATOM 1010 O O . GLN A 1 127 ? -9.760 -0.337 -26.581 1.00 74.12 127 GLN A O 1
ATOM 1015 N N . GLY A 1 128 ? -9.412 1.813 -26.067 1.00 60.69 128 GLY A N 1
ATOM 1016 C CA . GLY A 1 128 ? -10.703 2.285 -26.559 1.00 60.69 128 GLY A CA 1
ATOM 1017 C C . GLY A 1 128 ? -10.704 2.674 -28.038 1.00 60.69 128 GLY A C 1
ATOM 1018 O O . GLY A 1 128 ? -9.803 3.344 -28.521 1.00 60.69 128 GLY A O 1
ATOM 1019 N N . VAL A 1 129 ? -11.804 2.379 -28.745 1.00 51.59 129 VAL A N 1
ATOM 1020 C CA . VAL A 1 129 ? -12.119 3.017 -30.049 1.00 51.59 129 VAL A CA 1
ATOM 1021 C C . VAL A 1 129 ? -12.467 4.510 -29.862 1.00 51.59 129 VAL A C 1
ATOM 1023 O O . VAL A 1 129 ? -12.411 5.294 -30.802 1.00 51.59 129 VAL A O 1
ATOM 1026 N N . ASN A 1 130 ? -12.843 4.905 -28.637 1.00 65.38 130 ASN A N 1
ATOM 1027 C CA . ASN A 1 130 ? -13.053 6.288 -28.207 1.00 65.38 130 ASN A CA 1
ATOM 1028 C C . ASN A 1 130 ? -12.460 6.470 -26.790 1.00 65.38 130 ASN A C 1
ATOM 1030 O O . ASN A 1 130 ? -13.140 6.160 -25.804 1.00 65.38 130 ASN A O 1
ATOM 1034 N N . PRO A 1 131 ? -11.205 6.935 -26.687 1.00 61.34 131 PRO A N 1
ATOM 1035 C CA . PRO A 1 131 ? -10.457 6.984 -25.429 1.00 61.34 131 PRO A CA 1
ATOM 1036 C C . PRO A 1 131 ? -11.110 7.847 -24.345 1.00 61.34 131 PRO A C 1
ATOM 1038 O O . PRO A 1 131 ? -11.213 7.426 -23.193 1.00 61.34 131 PRO A O 1
ATOM 1041 N N . GLN A 1 132 ? -11.669 9.003 -24.719 1.00 55.72 132 GLN A N 1
ATOM 1042 C CA . GLN A 1 132 ? -12.374 9.902 -23.798 1.00 55.72 132 GLN A CA 1
ATOM 1043 C C . GLN A 1 132 ? -13.604 9.233 -23.163 1.00 55.72 132 GLN A C 1
ATOM 1045 O O . GLN A 1 132 ? -13.862 9.386 -21.967 1.00 55.72 132 GLN A O 1
ATOM 1050 N N . ARG A 1 133 ? -14.367 8.451 -23.941 1.00 67.19 133 ARG A N 1
ATOM 1051 C CA . ARG A 1 133 ? -15.540 7.724 -23.431 1.00 67.19 133 ARG A CA 1
ATOM 1052 C C . ARG A 1 133 ? -15.148 6.602 -22.473 1.00 67.19 133 ARG A C 1
ATOM 1054 O O . ARG A 1 133 ? -15.843 6.397 -21.479 1.00 67.19 133 ARG A O 1
ATOM 1061 N N . GLU A 1 134 ? -14.085 5.863 -22.775 1.00 62.59 134 GLU A N 1
ATOM 1062 C CA . GLU A 1 134 ? -13.635 4.758 -21.922 1.00 62.59 134 GLU A CA 1
ATOM 1063 C C . GLU A 1 134 ? -12.983 5.268 -20.631 1.00 62.59 134 GLU A C 1
ATOM 1065 O O . GLU A 1 134 ? -13.285 4.738 -19.560 1.00 62.59 134 GLU A O 1
ATOM 1070 N N . LEU A 1 135 ? -12.216 6.364 -20.692 1.00 60.56 135 LEU A N 1
ATOM 1071 C CA . LEU A 1 135 ? -11.748 7.077 -19.501 1.00 60.56 135 LEU A CA 1
ATOM 1072 C C . LEU A 1 135 ? -12.935 7.540 -18.657 1.00 60.56 135 LEU A C 1
ATOM 1074 O O . LEU A 1 135 ? -13.025 7.170 -17.490 1.00 60.56 135 LEU A O 1
ATOM 1078 N N . LYS A 1 136 ? -13.908 8.245 -19.246 1.00 69.62 136 LYS A N 1
ATOM 1079 C CA . LYS A 1 136 ? -15.105 8.699 -18.526 1.00 69.62 136 LYS A CA 1
ATOM 1080 C C . LYS A 1 136 ? -15.846 7.556 -17.834 1.00 69.62 136 LYS A C 1
ATOM 1082 O O . LYS A 1 136 ? -16.130 7.647 -16.645 1.00 69.62 136 LYS A O 1
ATOM 1087 N N . ARG A 1 137 ? -16.105 6.456 -18.546 1.00 69.38 137 ARG A N 1
ATOM 1088 C CA . ARG A 1 137 ? -16.747 5.260 -17.972 1.00 69.38 137 ARG A CA 1
ATOM 1089 C C . ARG A 1 137 ? -15.922 4.638 -16.856 1.00 69.38 137 ARG A C 1
ATOM 1091 O O . ARG A 1 137 ? -16.494 4.156 -15.879 1.00 69.38 137 ARG A O 1
ATOM 1098 N N . PHE A 1 138 ? -14.599 4.616 -17.004 1.00 64.75 138 PHE A N 1
ATOM 1099 C CA . PHE A 1 138 ? -13.709 4.126 -15.967 1.00 64.75 138 PHE A CA 1
ATOM 1100 C C . PHE A 1 138 ? -13.786 5.017 -14.729 1.00 64.75 138 PHE A C 1
ATOM 1102 O O . PHE A 1 138 ? -14.096 4.493 -13.668 1.00 64.75 138 PHE A O 1
ATOM 1109 N N . PHE A 1 139 ? -13.611 6.335 -14.863 1.00 60.47 139 PHE A N 1
ATOM 1110 C CA . PHE A 1 139 ? -13.726 7.290 -13.758 1.00 60.47 139 PHE A CA 1
ATOM 1111 C C . PHE A 1 139 ? -15.101 7.212 -13.080 1.00 60.47 139 PHE A C 1
ATOM 1113 O O . PHE A 1 139 ? -15.158 7.069 -11.866 1.00 60.47 139 PHE A O 1
ATOM 1120 N N . GLU A 1 140 ? -16.204 7.156 -13.832 1.00 64.44 140 GLU A N 1
ATOM 1121 C CA . GLU A 1 140 ? -17.562 7.006 -13.280 1.00 64.44 140 GLU A CA 1
ATOM 1122 C C . GLU A 1 140 ? -17.755 5.673 -12.531 1.00 64.44 140 GLU A C 1
ATOM 1124 O O . GLU A 1 140 ? -18.354 5.629 -11.453 1.00 64.44 140 GLU A O 1
ATOM 1129 N N . ARG A 1 141 ? -17.233 4.561 -13.070 1.00 64.12 141 ARG A N 1
ATOM 1130 C CA . ARG A 1 141 ? -17.254 3.250 -12.397 1.00 64.12 141 ARG A CA 1
ATOM 1131 C C . ARG A 1 141 ? -16.352 3.241 -11.165 1.00 64.12 141 ARG A C 1
ATOM 1133 O O . ARG A 1 141 ? -16.657 2.547 -10.196 1.00 64.12 141 ARG A O 1
ATOM 1140 N N . PHE A 1 142 ? -15.241 3.955 -11.215 1.00 53.12 142 PHE A N 1
ATOM 1141 C CA . PHE A 1 142 ? -14.222 3.995 -10.180 1.00 53.12 142 PHE A CA 1
ATOM 1142 C C . PHE A 1 142 ? -14.693 4.871 -9.013 1.00 53.12 142 PHE A C 1
ATOM 1144 O O . PHE A 1 142 ? -14.787 4.361 -7.901 1.00 53.12 142 PHE A O 1
ATOM 1151 N N . GLU A 1 143 ? -15.150 6.102 -9.268 1.00 48.47 143 GLU A N 1
ATOM 1152 C CA . GLU A 1 143 ? -15.747 7.019 -8.283 1.00 48.47 143 GLU A CA 1
ATOM 1153 C C . GLU A 1 143 ? -16.974 6.422 -7.582 1.00 48.47 143 GLU A C 1
ATOM 1155 O O . GLU A 1 143 ? -17.095 6.503 -6.359 1.00 48.47 143 GLU A O 1
ATOM 1160 N N . LYS A 1 144 ? -17.855 5.731 -8.316 1.00 46.84 144 LYS A N 1
ATOM 1161 C CA . LYS A 1 144 ? -19.059 5.114 -7.733 1.00 46.84 144 LYS A CA 1
ATOM 1162 C C . LYS A 1 144 ? -18.762 3.895 -6.846 1.00 46.84 144 LYS A C 1
ATOM 1164 O O . LYS A 1 144 ? -19.582 3.543 -6.004 1.00 46.84 144 LYS A O 1
ATOM 1169 N N . ASN A 1 145 ? -17.596 3.261 -7.003 1.00 43.78 145 ASN A N 1
ATOM 1170 C CA . ASN A 1 145 ? -17.152 2.128 -6.178 1.00 43.78 145 ASN A CA 1
ATOM 1171 C C . ASN A 1 145 ? -16.112 2.528 -5.106 1.00 43.78 145 ASN A C 1
ATOM 1173 O O . ASN A 1 145 ? -15.664 1.676 -4.338 1.00 43.78 145 ASN A O 1
ATOM 1177 N N . LEU A 1 146 ? -15.745 3.812 -5.016 1.00 45.25 146 LEU A N 1
ATOM 1178 C CA . LEU A 1 146 ? -14.587 4.329 -4.271 1.00 45.25 146 LEU A CA 1
ATOM 1179 C C . LEU A 1 146 ? -14.766 4.455 -2.744 1.00 45.25 146 LEU A C 1
ATOM 1181 O O . LEU A 1 146 ? -13.870 4.952 -2.066 1.00 45.25 146 LEU A O 1
ATOM 1185 N N . ALA A 1 147 ? -15.895 4.040 -2.162 1.00 40.56 147 ALA A N 1
ATOM 1186 C CA . ALA A 1 147 ? -16.233 4.461 -0.798 1.00 40.56 147 ALA A CA 1
ATOM 1187 C C . ALA A 1 147 ? -15.403 3.848 0.362 1.00 40.56 147 ALA A C 1
ATOM 1189 O O . ALA A 1 147 ? -15.391 4.477 1.418 1.00 40.56 147 ALA A O 1
ATOM 1190 N N . PRO A 1 148 ? -14.691 2.702 0.244 1.00 41.66 148 PRO A N 1
ATOM 1191 C CA . PRO A 1 148 ? -13.813 2.281 1.351 1.00 41.66 148 PRO A CA 1
ATOM 1192 C C . PRO A 1 148 ? -12.371 1.882 1.003 1.00 41.66 148 PRO A C 1
ATOM 1194 O O . PRO A 1 148 ? -11.575 1.743 1.921 1.00 41.66 148 PRO A O 1
ATOM 1197 N N . HIS A 1 149 ? -12.002 1.661 -0.263 1.00 39.78 149 HIS A N 1
ATOM 1198 C CA . HIS A 1 149 ? -10.747 0.956 -0.589 1.00 39.78 149 HIS A CA 1
ATOM 1199 C C . HIS A 1 149 ? -9.646 1.819 -1.227 1.00 39.78 149 HIS A C 1
ATOM 1201 O O . HIS A 1 149 ? -8.599 1.285 -1.587 1.00 39.78 149 HIS A O 1
ATOM 1207 N N . MET A 1 150 ? -9.873 3.129 -1.386 1.00 37.72 150 MET A N 1
ATOM 1208 C CA . MET A 1 150 ? -8.909 4.057 -2.000 1.00 37.72 150 MET A CA 1
ATOM 1209 C C . MET A 1 150 ? -8.792 5.389 -1.257 1.00 37.72 150 MET A C 1
ATOM 1211 O O . MET A 1 150 ? -8.803 6.461 -1.857 1.00 37.72 150 MET A O 1
ATOM 1215 N N . ARG A 1 151 ? -8.627 5.322 0.065 1.00 41.56 151 ARG A N 1
ATOM 1216 C CA . ARG A 1 151 ? -7.879 6.362 0.778 1.00 41.56 151 ARG A CA 1
ATOM 1217 C C . ARG A 1 151 ? -6.533 5.764 1.174 1.00 41.56 151 ARG A C 1
ATOM 1219 O O . ARG A 1 151 ? -6.502 4.874 2.010 1.00 41.56 151 ARG A O 1
ATOM 1226 N N . GLU A 1 152 ? -5.484 6.271 0.529 1.00 42.16 152 GLU A N 1
ATOM 1227 C CA . GLU A 1 152 ? -4.056 6.075 0.822 1.00 42.16 152 GLU A CA 1
ATOM 1228 C C . GLU A 1 152 ? -3.487 4.657 0.603 1.00 42.16 152 GLU A C 1
ATOM 1230 O O . GLU A 1 152 ? -4.129 3.630 0.804 1.00 42.16 152 GLU A O 1
ATOM 1235 N N . GLU A 1 153 ? -2.257 4.598 0.089 1.00 42.09 153 GLU A N 1
ATOM 1236 C CA . GLU A 1 153 ? -1.550 3.353 -0.201 1.00 42.09 153 GLU A CA 1
ATOM 1237 C C . GLU A 1 153 ? -1.295 2.556 1.087 1.00 42.09 153 GLU A C 1
ATOM 1239 O O . GLU A 1 153 ? -0.285 2.767 1.749 1.00 42.09 153 GLU A O 1
ATOM 1244 N N . GLU A 1 154 ? -2.169 1.604 1.431 1.00 50.22 154 GLU A N 1
ATOM 1245 C CA . GLU A 1 154 ? -1.909 0.716 2.566 1.00 50.22 154 GLU A CA 1
ATOM 1246 C C . GLU A 1 154 ? -0.661 -0.142 2.288 1.00 50.22 154 GLU A C 1
ATOM 1248 O O . GLU A 1 154 ? -0.677 -1.131 1.532 1.00 50.22 154 GLU A O 1
ATOM 1253 N N . THR A 1 155 ? 0.448 0.230 2.924 1.00 52.56 155 THR A N 1
ATOM 1254 C CA . THR A 1 155 ? 1.657 -0.585 3.004 1.00 52.56 155 THR A CA 1
ATOM 1255 C C . THR A 1 155 ? 1.311 -1.955 3.616 1.00 52.56 155 THR A C 1
ATOM 1257 O O . THR A 1 155 ? 0.261 -2.126 4.239 1.00 52.56 155 THR A O 1
ATOM 1260 N N . PRO A 1 156 ? 2.157 -2.995 3.485 1.00 47.53 156 PRO A N 1
ATOM 1261 C CA . PRO A 1 156 ? 1.943 -4.244 4.222 1.00 47.53 156 PRO A CA 1
ATOM 1262 C C . PRO A 1 156 ? 1.735 -4.035 5.732 1.00 47.53 156 PRO A C 1
ATOM 1264 O O . PRO A 1 156 ? 0.998 -4.804 6.343 1.00 47.53 156 PRO A O 1
ATOM 1267 N N . LEU A 1 157 ? 2.341 -2.986 6.303 1.00 42.97 157 LEU A N 1
ATOM 1268 C CA . LEU A 1 157 ? 2.144 -2.569 7.689 1.00 42.97 157 LEU A CA 1
ATOM 1269 C C . LEU A 1 157 ? 0.738 -2.001 7.918 1.00 42.97 157 LEU A C 1
ATOM 1271 O O . LEU A 1 157 ? 0.106 -2.360 8.904 1.00 42.97 157 LEU A O 1
ATOM 1275 N N . ASP A 1 158 ? 0.212 -1.195 6.999 1.00 49.84 158 ASP A N 1
ATOM 1276 C CA . ASP A 1 158 ? -1.149 -0.657 7.105 1.00 49.84 158 ASP A CA 1
ATOM 1277 C C . ASP A 1 158 ? -2.206 -1.750 6.925 1.00 49.84 158 ASP A C 1
ATOM 1279 O O . ASP A 1 158 ? -3.159 -1.815 7.695 1.00 49.84 158 ASP A O 1
ATOM 1283 N N . ARG A 1 159 ? -1.985 -2.707 6.013 1.00 52.31 159 ARG A N 1
ATOM 1284 C CA . ARG A 1 159 ? -2.839 -3.903 5.913 1.00 52.31 159 ARG A CA 1
ATOM 1285 C C . ARG A 1 159 ? -2.804 -4.733 7.190 1.00 52.31 159 ARG A C 1
ATOM 1287 O O . ARG A 1 159 ? -3.844 -5.203 7.641 1.00 52.31 159 ARG A O 1
ATOM 1294 N N . ALA A 1 160 ? -1.620 -4.925 7.772 1.00 49.28 160 ALA A N 1
ATOM 1295 C CA . ALA A 1 160 ? -1.481 -5.614 9.050 1.00 49.28 160 ALA A CA 1
ATOM 1296 C C . ALA A 1 160 ? -2.191 -4.842 10.172 1.00 49.28 160 ALA A C 1
ATOM 1298 O O . ALA A 1 160 ? -2.871 -5.459 10.984 1.00 49.28 160 ALA A O 1
ATOM 1299 N N . LYS A 1 161 ? -2.117 -3.506 10.167 1.00 62.31 161 LYS A N 1
ATOM 1300 C CA . LYS A 1 161 ? -2.824 -2.630 11.104 1.00 62.31 161 LYS A CA 1
ATOM 1301 C C . LYS A 1 161 ? -4.338 -2.790 10.969 1.00 62.31 161 LYS A C 1
ATOM 1303 O O . LYS A 1 161 ? -4.985 -3.094 11.965 1.00 62.31 161 LYS A O 1
ATOM 1308 N N . VAL A 1 162 ? -4.891 -2.706 9.761 1.00 67.00 162 VAL A N 1
ATOM 1309 C CA . VAL A 1 162 ? -6.331 -2.893 9.509 1.00 67.00 162 VAL A CA 1
ATOM 1310 C C . VAL A 1 162 ? -6.796 -4.303 9.879 1.00 67.00 162 VAL A C 1
ATOM 1312 O O . VAL A 1 162 ? -7.845 -4.466 10.501 1.00 67.00 162 VAL A O 1
ATOM 1315 N N . LEU A 1 163 ? -6.027 -5.341 9.536 1.00 62.16 163 LEU A N 1
ATOM 1316 C CA . LEU A 1 163 ? -6.343 -6.715 9.939 1.00 62.16 163 LEU A CA 1
ATOM 1317 C C . LEU A 1 163 ? -6.279 -6.884 11.460 1.00 62.16 163 LEU A C 1
ATOM 1319 O O . LEU A 1 163 ? -7.154 -7.533 12.027 1.00 62.16 163 LEU A O 1
ATOM 1323 N N . SER A 1 164 ? -5.295 -6.270 12.121 1.00 65.94 164 SER A N 1
ATOM 1324 C CA . SER A 1 164 ? -5.176 -6.298 13.580 1.00 65.94 164 SER A CA 1
ATOM 1325 C C . SER A 1 164 ? -6.353 -5.596 14.254 1.00 65.94 164 SER A C 1
ATOM 1327 O O . SER A 1 164 ? -6.932 -6.160 15.173 1.00 65.94 164 SER A O 1
ATOM 1329 N N . GLU A 1 165 ? -6.784 -4.433 13.751 1.00 81.44 165 GLU A N 1
ATOM 1330 C CA . GLU A 1 165 ? -7.961 -3.722 14.262 1.00 81.44 165 GLU A CA 1
ATOM 1331 C C . GLU A 1 165 ? -9.221 -4.588 14.137 1.00 81.44 165 GLU A C 1
ATOM 1333 O O . GLU A 1 165 ? -9.967 -4.745 15.101 1.00 81.44 165 GLU A O 1
ATOM 1338 N N . LYS A 1 166 ? -9.425 -5.230 12.979 1.00 75.69 166 LYS A N 1
ATOM 1339 C CA . LYS A 1 166 ? -10.554 -6.148 12.773 1.00 75.69 166 LYS A CA 1
ATOM 1340 C C . LYS A 1 166 ? -10.517 -7.345 13.724 1.00 75.69 166 LYS A C 1
ATOM 1342 O O . LYS A 1 166 ? -11.563 -7.726 14.240 1.00 75.69 166 LYS A O 1
ATOM 1347 N N . LEU A 1 167 ? -9.340 -7.927 13.965 1.00 72.38 167 LEU A N 1
ATOM 1348 C CA . LEU A 1 167 ? -9.174 -9.037 14.909 1.00 72.38 167 LEU A CA 1
ATOM 1349 C C . LEU A 1 167 ? -9.462 -8.605 16.350 1.00 72.38 167 LEU A C 1
ATOM 1351 O O . LEU A 1 167 ? -10.159 -9.322 17.059 1.00 72.38 167 LEU A O 1
ATOM 1355 N N . ILE A 1 168 ? -8.984 -7.429 16.763 1.00 84.00 168 ILE A N 1
ATOM 1356 C CA . ILE A 1 168 ? -9.232 -6.869 18.099 1.00 84.00 168 ILE A CA 1
ATOM 1357 C C . ILE A 1 168 ? -10.733 -6.655 18.315 1.00 84.00 168 ILE A C 1
ATOM 1359 O O . ILE A 1 168 ? -11.291 -7.147 19.295 1.00 84.00 168 ILE A O 1
ATOM 1363 N N . VAL A 1 169 ? -11.397 -5.972 17.375 1.00 88.62 169 VAL A N 1
ATOM 1364 C CA . VAL A 1 169 ? -12.848 -5.744 17.425 1.00 88.62 169 VAL A CA 1
ATOM 1365 C C . VAL A 1 169 ? -13.585 -7.079 17.480 1.00 88.62 169 VAL A C 1
ATOM 1367 O O . VAL A 1 169 ? -14.396 -7.292 18.377 1.00 88.62 169 VAL A O 1
ATOM 1370 N N . SER A 1 170 ? -13.270 -8.007 16.572 1.00 83.69 170 SER A N 1
ATOM 1371 C CA . SER A 1 170 ? -13.910 -9.324 16.538 1.00 83.69 170 SER A CA 1
ATOM 1372 C C . SER A 1 170 ? -13.709 -10.105 17.838 1.00 83.69 170 SER A C 1
ATOM 1374 O O . SER A 1 170 ? -14.642 -10.768 18.284 1.00 83.69 170 SER A O 1
ATOM 1376 N N . GLY A 1 171 ? -12.525 -10.034 18.449 1.00 85.88 171 GLY A N 1
ATOM 1377 C CA . GLY A 1 171 ? -12.226 -10.695 19.717 1.00 85.88 171 GLY A CA 1
ATOM 1378 C C . GLY A 1 171 ? -13.102 -10.167 20.850 1.00 85.88 171 GLY A C 1
ATOM 1379 O O . GLY A 1 171 ? -13.772 -10.946 21.526 1.00 85.88 171 GLY A O 1
ATOM 1380 N N . TYR A 1 172 ? -13.181 -8.842 21.009 1.00 91.00 172 TYR A N 1
ATOM 1381 C CA . TYR A 1 172 ? -14.020 -8.235 22.047 1.00 91.00 172 TYR A CA 1
ATOM 1382 C C . TYR A 1 172 ? -15.514 -8.460 21.821 1.00 91.00 172 TYR A C 1
ATOM 1384 O O . TYR A 1 172 ? -16.230 -8.785 22.765 1.00 91.00 172 TYR A O 1
ATOM 1392 N N . ARG A 1 173 ? -15.988 -8.355 20.576 1.00 90.94 173 ARG A N 1
ATOM 1393 C CA . ARG A 1 173 ? -17.388 -8.649 20.229 1.00 90.94 173 ARG A CA 1
ATOM 1394 C C . ARG A 1 173 ? -17.747 -10.110 20.487 1.00 90.94 173 ARG A C 1
ATOM 1396 O O . ARG A 1 173 ? -18.826 -10.389 20.997 1.00 90.94 173 ARG A O 1
ATOM 1403 N N . SER A 1 174 ? -16.841 -11.036 20.170 1.00 88.88 174 SER A N 1
ATOM 1404 C CA . SER A 1 174 ? -17.022 -12.463 20.451 1.00 88.88 174 SER A CA 1
ATOM 1405 C C . SER A 1 174 ? -17.154 -12.718 21.953 1.00 88.88 174 SER A C 1
ATOM 1407 O O . SER A 1 174 ? -18.075 -13.412 22.373 1.00 88.88 174 SER A O 1
ATOM 1409 N N . LEU A 1 175 ? -16.312 -12.089 22.778 1.00 88.06 175 LEU A N 1
ATOM 1410 C CA . LEU A 1 175 ? -16.412 -12.184 24.238 1.00 88.06 175 LEU A CA 1
ATOM 1411 C C . LEU A 1 175 ? -17.727 -11.613 24.775 1.00 88.06 175 LEU A C 1
ATOM 1413 O O . LEU A 1 175 ? -18.399 -12.276 25.560 1.00 88.06 175 LEU A O 1
ATOM 1417 N N . ALA A 1 176 ? -18.123 -10.424 24.315 1.00 88.62 176 ALA A N 1
ATOM 1418 C CA . ALA A 1 176 ? -19.393 -9.810 24.695 1.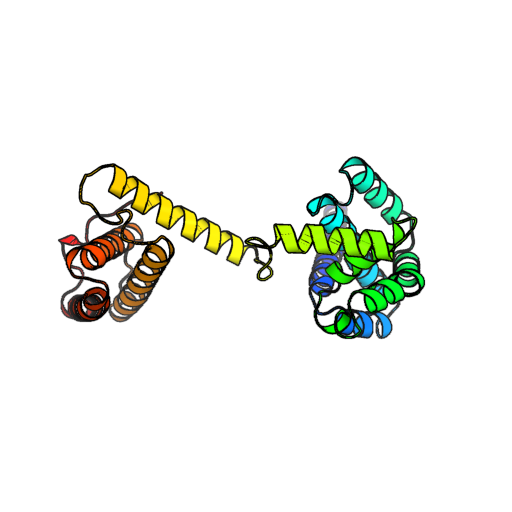00 88.62 176 ALA A CA 1
ATOM 1419 C C . ALA A 1 176 ? -20.597 -10.677 24.289 1.00 88.62 176 ALA A C 1
ATOM 1421 O O . ALA A 1 176 ? -21.563 -10.782 25.032 1.00 88.62 176 ALA A O 1
ATOM 1422 N N . SER A 1 177 ? -20.527 -11.384 23.155 1.00 85.62 177 SER A N 1
ATOM 1423 C CA . SER A 1 177 ? -21.612 -12.277 22.720 1.00 85.62 177 SER A CA 1
ATOM 1424 C C . SER A 1 177 ? -21.830 -13.495 23.628 1.00 85.62 177 SER A C 1
ATOM 1426 O O . SER A 1 177 ? -22.886 -14.122 23.568 1.00 85.62 177 SER A O 1
ATOM 1428 N N . GLN A 1 178 ? -20.853 -13.840 24.473 1.00 82.31 178 GLN A N 1
ATOM 1429 C CA . GLN A 1 178 ? -20.940 -14.988 25.379 1.00 82.31 178 GLN A CA 1
ATOM 1430 C C . GLN A 1 178 ? -21.676 -14.668 26.687 1.00 82.31 178 GLN A C 1
ATOM 1432 O O . GLN A 1 178 ? -22.027 -15.596 27.416 1.00 82.31 178 GLN A O 1
ATOM 1437 N N . GLN A 1 179 ? -21.886 -13.388 27.016 1.00 79.06 179 GLN A N 1
ATOM 1438 C CA . GLN A 1 179 ? -22.469 -12.951 28.286 1.00 79.06 179 GLN A CA 1
ATOM 1439 C C . GLN A 1 179 ? -23.333 -11.700 28.093 1.00 79.06 179 GLN A C 1
ATOM 1441 O O . GLN A 1 179 ? -22.877 -10.680 27.586 1.00 79.06 179 GLN A O 1
ATOM 1446 N N . GLU A 1 180 ? -24.586 -11.755 28.536 1.00 75.75 180 GLU A N 1
ATOM 1447 C CA . GLU A 1 180 ? -25.498 -10.614 28.448 1.00 75.75 180 GLU A CA 1
ATOM 1448 C C . GLU A 1 180 ? -25.030 -9.455 29.350 1.00 75.75 180 GLU A C 1
ATOM 1450 O O . GLU A 1 180 ? -24.620 -9.667 30.491 1.00 75.75 180 GLU A O 1
ATOM 1455 N N . GLY A 1 181 ? -25.075 -8.221 28.833 1.00 76.12 181 GLY A N 1
ATOM 1456 C CA . GLY A 1 181 ? -24.684 -7.014 29.577 1.00 76.12 181 GLY A CA 1
ATOM 1457 C C . GLY A 1 181 ? -23.175 -6.747 29.672 1.00 76.12 181 GLY A C 1
ATOM 1458 O O . GLY A 1 181 ? -22.759 -5.876 30.439 1.00 76.12 181 GLY A O 1
ATOM 1459 N N . VAL A 1 182 ? -22.352 -7.470 28.906 1.00 87.00 182 VAL A N 1
ATOM 1460 C CA . VAL A 1 182 ? -20.897 -7.274 28.857 1.00 87.00 182 VAL A CA 1
ATOM 1461 C C . VAL A 1 182 ? -20.505 -6.382 27.679 1.00 87.00 182 VAL A C 1
ATOM 1463 O O . VAL A 1 182 ? -20.868 -6.652 26.535 1.00 87.00 182 VAL A O 1
ATOM 1466 N N . ALA A 1 183 ? -19.720 -5.339 27.951 1.00 89.00 183 ALA A N 1
ATOM 1467 C CA . ALA A 1 183 ? -19.167 -4.475 26.914 1.00 89.00 183 ALA A CA 1
ATOM 1468 C C . ALA A 1 183 ? -18.089 -5.209 26.078 1.00 89.00 183 ALA A C 1
ATOM 1470 O O . ALA A 1 183 ? -17.353 -6.047 26.616 1.00 89.00 183 ALA A O 1
ATOM 1471 N N . PRO A 1 184 ? -17.915 -4.870 24.785 1.00 91.88 184 PRO A N 1
ATOM 1472 C CA . PRO A 1 184 ? -18.638 -3.829 24.056 1.00 91.88 184 PRO A CA 1
ATOM 1473 C C . PRO A 1 184 ? -19.964 -4.325 23.447 1.00 91.88 184 PRO A C 1
ATOM 1475 O O . PRO A 1 184 ? -19.974 -5.202 22.574 1.00 91.88 184 PRO A O 1
ATOM 1478 N N . THR A 1 185 ? -21.073 -3.699 23.841 1.00 90.75 185 THR A N 1
ATOM 1479 C CA . THR A 1 185 ? -22.404 -3.856 23.235 1.00 90.75 185 THR A CA 1
ATOM 1480 C C . THR A 1 185 ? -22.535 -2.998 21.975 1.00 90.75 185 THR A C 1
ATOM 1482 O O . THR A 1 185 ? -21.628 -2.244 21.618 1.00 90.75 185 THR A O 1
ATOM 1485 N N . GLU A 1 186 ? -23.670 -3.073 21.275 1.00 87.94 186 GLU A N 1
ATOM 1486 C CA . GLU A 1 186 ? -23.937 -2.243 20.087 1.00 87.94 186 GLU A CA 1
ATOM 1487 C C . GLU A 1 186 ? -23.830 -0.728 20.354 1.00 87.94 186 GLU A C 1
ATOM 1489 O O . GLU A 1 186 ? -23.682 0.043 19.407 1.00 87.94 186 GLU A O 1
ATOM 1494 N N . SER A 1 187 ? -23.858 -0.304 21.626 1.00 88.50 187 SER A N 1
ATOM 1495 C CA . SER A 1 187 ? -23.690 1.096 22.026 1.00 88.50 187 SER A CA 1
ATOM 1496 C C . SER A 1 187 ? -22.269 1.635 21.815 1.00 88.50 187 SER A C 1
ATOM 1498 O O . SER A 1 187 ? -22.125 2.812 21.496 1.00 88.50 187 SER A O 1
ATOM 1500 N N . THR A 1 188 ? -21.232 0.794 21.917 1.00 90.94 188 THR A N 1
ATOM 1501 C CA . THR A 1 188 ? -19.848 1.182 21.602 1.00 90.94 188 THR A CA 1
ATOM 1502 C C . THR A 1 188 ? -19.534 0.822 20.158 1.00 90.94 188 THR A C 1
ATOM 1504 O O . THR A 1 188 ? -19.641 -0.338 19.768 1.00 90.94 188 THR A O 1
ATOM 1507 N N . THR A 1 189 ? -19.096 1.778 19.345 1.00 93.62 189 THR A N 1
ATOM 1508 C CA . THR A 1 189 ? -18.710 1.550 17.945 1.00 93.62 189 THR A CA 1
ATOM 1509 C C . THR A 1 189 ? -17.333 0.893 17.816 1.00 93.62 189 THR A C 1
ATOM 1511 O O . THR A 1 189 ? -16.468 1.017 18.680 1.00 93.62 189 THR A O 1
ATOM 1514 N N . ASP A 1 190 ? -17.061 0.252 16.678 1.00 90.56 190 ASP A N 1
ATOM 1515 C CA . ASP A 1 190 ? -15.757 -0.381 16.420 1.00 90.56 190 ASP A CA 1
ATOM 1516 C C . ASP A 1 190 ? -14.586 0.613 16.484 1.00 90.56 190 ASP A C 1
ATOM 1518 O O . ASP A 1 190 ? -13.487 0.272 16.923 1.00 90.56 190 ASP A O 1
ATOM 1522 N N . LYS A 1 191 ? -14.824 1.870 16.088 1.00 91.19 191 LYS A N 1
ATOM 1523 C CA . LYS A 1 191 ? -13.826 2.941 16.200 1.00 91.19 191 LYS A CA 1
ATOM 1524 C C . LYS A 1 191 ? -13.516 3.274 17.657 1.00 91.19 191 LYS A C 1
ATOM 1526 O O . LYS A 1 191 ? -12.349 3.474 17.985 1.00 91.19 191 LYS A O 1
ATOM 1531 N N . GLU A 1 192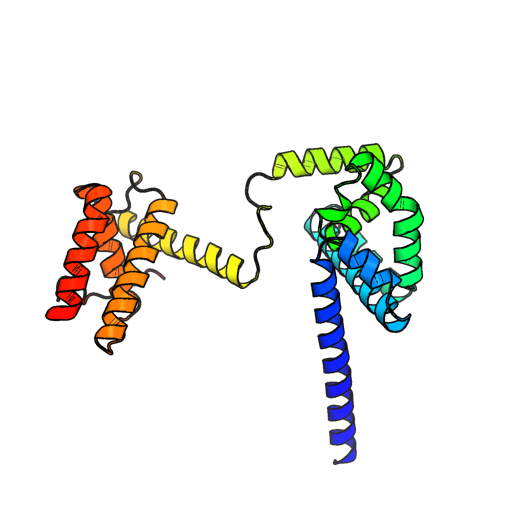 ? -14.530 3.314 18.516 1.00 93.81 192 GLU A N 1
ATOM 1532 C CA . GLU A 1 192 ? -14.358 3.557 19.951 1.00 93.81 192 GLU A CA 1
ATOM 1533 C C . GLU A 1 192 ? -13.633 2.394 20.625 1.00 93.81 192 GLU A C 1
ATOM 1535 O O . GLU A 1 192 ? -12.702 2.637 21.390 1.00 93.81 192 GLU A O 1
ATOM 1540 N N . ILE A 1 193 ? -13.949 1.146 20.252 1.00 93.50 193 ILE A N 1
ATOM 1541 C CA . ILE A 1 193 ? -13.219 -0.040 20.728 1.00 93.50 193 ILE A CA 1
ATOM 1542 C C . ILE A 1 193 ? -11.722 0.104 20.443 1.00 93.50 193 ILE A C 1
ATOM 1544 O O . ILE A 1 193 ? -10.896 -0.036 21.345 1.00 93.50 193 ILE A O 1
ATOM 1548 N N . ILE A 1 194 ? -11.361 0.426 19.196 1.00 93.12 194 ILE A N 1
ATOM 1549 C CA . ILE A 1 194 ? -9.958 0.615 18.805 1.00 93.12 194 ILE A CA 1
ATOM 1550 C C . ILE A 1 194 ? -9.324 1.813 19.513 1.00 93.12 1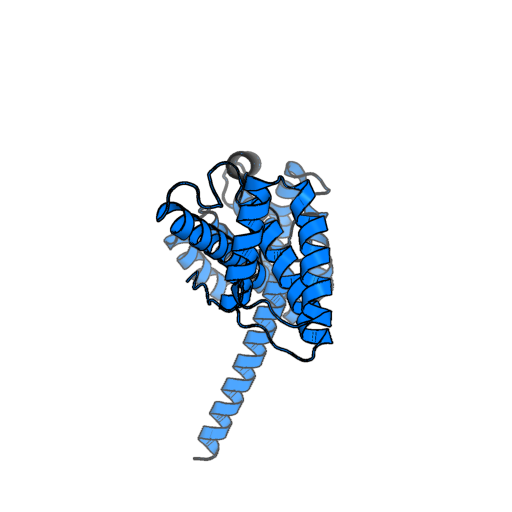94 ILE A C 1
ATOM 1552 O O . ILE A 1 194 ? -8.151 1.740 19.887 1.00 93.12 194 ILE A O 1
ATOM 1556 N N . SER A 1 195 ? -10.066 2.907 19.701 1.00 92.75 195 SER A N 1
ATOM 1557 C CA . SER A 1 195 ? -9.548 4.097 20.381 1.00 92.75 195 SER A CA 1
ATOM 1558 C C . SER A 1 195 ? -9.216 3.799 21.840 1.00 92.75 195 SER A C 1
ATOM 1560 O O . SER A 1 195 ? -8.109 4.106 22.284 1.00 92.75 195 SER A O 1
ATOM 1562 N N . ILE A 1 196 ? -10.137 3.159 22.566 1.00 94.38 196 ILE A N 1
ATOM 1563 C CA . ILE A 1 196 ? -9.948 2.788 23.972 1.00 94.38 196 ILE A CA 1
ATOM 1564 C C . ILE A 1 196 ? -8.801 1.784 24.090 1.00 94.38 196 ILE A C 1
ATOM 1566 O O . ILE A 1 196 ? -7.880 1.996 24.878 1.00 94.38 196 ILE A O 1
ATOM 1570 N N . TYR A 1 197 ? -8.795 0.748 23.246 1.00 93.75 197 TYR A N 1
ATOM 1571 C CA . TYR A 1 197 ? -7.734 -0.256 23.214 1.00 93.75 197 TYR A CA 1
ATOM 1572 C C . TYR A 1 197 ? -6.346 0.375 23.047 1.00 93.75 197 TYR A C 1
ATOM 1574 O O . TYR A 1 197 ? -5.447 0.141 23.852 1.00 93.75 197 TYR A O 1
ATOM 1582 N N . ARG A 1 198 ? -6.170 1.225 22.026 1.00 92.00 198 ARG A N 1
ATOM 1583 C CA . ARG A 1 198 ? -4.891 1.901 21.764 1.00 92.00 198 ARG A CA 1
ATOM 1584 C C . ARG A 1 198 ? -4.453 2.781 22.919 1.00 92.00 198 ARG A C 1
ATOM 1586 O O . ARG A 1 198 ? -3.277 2.755 23.273 1.00 92.00 198 ARG A O 1
ATOM 1593 N N . LYS A 1 199 ? -5.388 3.550 23.480 1.00 93.94 199 LYS A N 1
ATOM 1594 C CA . LYS A 1 199 ? -5.108 4.467 24.580 1.00 93.94 199 LYS A CA 1
ATOM 1595 C C . LYS A 1 199 ? -4.605 3.705 25.801 1.00 93.94 199 LYS A C 1
ATOM 1597 O O . LYS A 1 199 ? -3.517 3.989 26.286 1.00 93.94 199 LYS A O 1
ATOM 1602 N N . VAL A 1 200 ? -5.333 2.669 26.215 1.00 95.12 200 VAL A N 1
ATOM 1603 C CA . VAL A 1 200 ? -4.957 1.817 27.350 1.00 95.12 200 VAL A CA 1
ATOM 1604 C C . VAL A 1 200 ? -3.586 1.177 27.139 1.00 95.12 200 VAL A C 1
ATOM 1606 O O . VAL A 1 200 ? -2.730 1.276 28.013 1.00 95.12 200 VAL A O 1
ATOM 1609 N N . LEU A 1 201 ? -3.347 0.553 25.980 1.00 92.69 201 LEU A N 1
ATOM 1610 C CA . LEU A 1 201 ? -2.068 -0.107 25.703 1.00 92.69 201 LEU A CA 1
ATOM 1611 C C . LEU A 1 201 ? -0.887 0.870 25.706 1.00 92.69 201 LEU A C 1
ATOM 1613 O O . LEU A 1 201 ? 0.190 0.514 26.183 1.00 92.69 201 LEU A O 1
ATOM 1617 N N . SER A 1 202 ? -1.078 2.075 25.165 1.00 92.25 202 SER A N 1
ATOM 1618 C CA . SER A 1 202 ? -0.034 3.100 25.126 1.00 92.25 202 SER A CA 1
ATOM 1619 C C . SER A 1 202 ? 0.331 3.566 26.533 1.00 92.25 202 SER A C 1
ATOM 1621 O O . SER A 1 202 ? 1.496 3.489 26.917 1.00 92.25 202 SER A O 1
ATOM 1623 N N . GLU A 1 203 ? -0.668 3.975 27.316 1.00 95.31 203 GLU A N 1
ATOM 1624 C CA . GLU A 1 203 ? -0.478 4.532 28.660 1.00 95.31 203 GLU A CA 1
ATOM 1625 C C . GLU A 1 203 ? 0.100 3.486 29.625 1.00 95.31 203 GLU A C 1
ATOM 1627 O O . GLU A 1 203 ? 1.120 3.721 30.276 1.00 95.31 203 GLU A O 1
ATOM 1632 N N . PHE A 1 204 ? -0.465 2.272 29.659 1.00 95.50 204 PHE A N 1
ATOM 1633 C CA . PHE A 1 204 ? 0.076 1.195 30.497 1.00 95.50 204 PHE A CA 1
ATOM 1634 C C . PHE A 1 204 ? 1.450 0.722 30.014 1.00 95.50 204 PHE A C 1
ATOM 1636 O O . PHE A 1 204 ? 2.293 0.362 30.833 1.00 95.50 204 PHE A O 1
ATOM 1643 N N . GLY A 1 205 ? 1.711 0.739 28.703 1.00 93.00 205 GLY A N 1
ATOM 1644 C CA . GLY A 1 205 ? 3.024 0.414 28.148 1.00 93.00 205 GLY A CA 1
ATOM 1645 C C . GLY A 1 205 ? 4.099 1.446 28.506 1.00 93.00 205 GLY A C 1
ATOM 1646 O O . GLY A 1 205 ? 5.261 1.095 28.717 1.00 93.00 205 GLY A O 1
ATOM 1647 N N . GLU A 1 206 ? 3.742 2.726 28.598 1.00 93.62 206 GLU A N 1
ATOM 1648 C CA . GLU A 1 206 ? 4.624 3.777 29.114 1.00 93.62 206 GLU A CA 1
ATOM 1649 C C . GLU A 1 206 ? 4.860 3.634 30.614 1.00 93.62 206 GLU A C 1
ATOM 1651 O O . GLU A 1 206 ? 6.014 3.613 31.044 1.00 93.62 206 GLU A O 1
ATOM 1656 N N . ALA A 1 207 ? 3.802 3.437 31.396 1.00 94.94 207 ALA A N 1
ATOM 1657 C CA . ALA A 1 207 ? 3.906 3.224 32.835 1.00 94.94 207 ALA A CA 1
ATOM 1658 C C . ALA A 1 207 ? 4.733 1.971 33.187 1.00 94.94 207 ALA A C 1
ATOM 1660 O O . ALA A 1 207 ? 5.578 2.013 34.081 1.00 94.94 207 ALA A O 1
ATOM 1661 N N . ALA A 1 208 ? 4.574 0.875 32.438 1.00 94.38 208 ALA A N 1
ATOM 1662 C CA . ALA A 1 208 ? 5.340 -0.353 32.651 1.00 94.38 208 ALA A CA 1
ATOM 1663 C C . ALA A 1 208 ? 6.832 -0.128 32.381 1.00 94.38 208 ALA A C 1
ATOM 1665 O O . ALA A 1 208 ? 7.679 -0.555 33.164 1.00 94.38 208 ALA A O 1
ATOM 1666 N N . ARG A 1 209 ? 7.165 0.644 31.335 1.00 93.56 209 ARG A N 1
ATOM 1667 C CA . ARG A 1 209 ? 8.549 1.057 31.060 1.00 93.56 209 ARG A CA 1
ATOM 1668 C C . ARG A 1 209 ? 9.141 1.897 32.190 1.00 93.56 209 ARG A C 1
ATOM 1670 O O . ARG A 1 209 ? 10.300 1.682 32.530 1.00 93.56 209 ARG A O 1
ATOM 1677 N N . GLN A 1 210 ? 8.368 2.798 32.803 1.00 93.38 210 GLN A N 1
ATOM 1678 C CA . GLN A 1 210 ? 8.827 3.573 33.968 1.00 93.38 210 GLN A CA 1
ATOM 1679 C C . GLN A 1 210 ? 9.144 2.675 35.171 1.00 93.38 210 GLN A C 1
ATOM 1681 O O . GLN A 1 210 ? 10.085 2.942 35.914 1.00 93.38 210 GLN A O 1
ATOM 1686 N N . ARG A 1 211 ? 8.396 1.581 35.328 1.00 94.69 211 ARG A N 1
ATOM 1687 C CA . ARG A 1 211 ? 8.619 0.567 36.366 1.00 94.69 211 ARG A CA 1
ATOM 1688 C C . ARG A 1 211 ? 9.655 -0.497 35.992 1.00 94.69 211 ARG A C 1
ATOM 1690 O O . ARG A 1 211 ? 9.939 -1.371 36.804 1.00 94.69 211 ARG A O 1
ATOM 1697 N N . ASN A 1 212 ? 10.225 -0.434 34.786 1.00 93.50 212 ASN A N 1
ATOM 1698 C CA . ASN A 1 212 ? 11.086 -1.476 34.222 1.00 93.50 212 ASN A CA 1
ATOM 1699 C C . ASN A 1 212 ? 10.416 -2.872 34.208 1.00 93.50 212 ASN A C 1
ATOM 1701 O O . ASN A 1 212 ? 11.064 -3.901 34.397 1.00 93.50 212 ASN A O 1
ATOM 1705 N N . GLU A 1 213 ? 9.101 -2.890 33.992 1.00 92.81 213 GLU A N 1
ATOM 1706 C CA . GLU A 1 213 ? 8.260 -4.078 33.874 1.00 92.81 213 GLU A CA 1
ATOM 1707 C C . GLU A 1 213 ? 7.807 -4.267 32.417 1.00 92.81 213 GLU A C 1
ATOM 1709 O O . GLU A 1 213 ? 7.766 -3.329 31.617 1.00 92.81 213 GLU A O 1
ATOM 1714 N N . GLN A 1 214 ? 7.422 -5.495 32.070 1.00 89.69 214 GLN A N 1
ATOM 1715 C CA . GLN A 1 214 ? 6.772 -5.802 30.800 1.00 89.69 214 GLN A CA 1
ATOM 1716 C C . GLN A 1 214 ? 5.428 -6.474 31.074 1.00 89.69 214 GLN A C 1
ATOM 1718 O O . GLN A 1 214 ? 5.379 -7.574 31.622 1.00 89.69 214 GLN A O 1
ATOM 1723 N N . LEU A 1 215 ? 4.340 -5.820 30.669 1.00 89.56 215 LEU A N 1
ATOM 1724 C CA . LEU A 1 215 ? 2.996 -6.372 30.810 1.00 89.56 215 LEU A CA 1
ATOM 1725 C C . LEU A 1 215 ? 2.704 -7.375 29.678 1.00 89.56 215 LEU A C 1
ATOM 1727 O O . LEU A 1 215 ? 2.912 -7.042 28.505 1.00 89.56 215 LEU A O 1
ATOM 1731 N N . PRO A 1 216 ? 2.207 -8.587 29.989 1.00 89.38 216 PRO A N 1
ATOM 1732 C CA . PRO A 1 216 ? 1.758 -9.535 28.976 1.00 89.38 216 PRO A CA 1
ATOM 1733 C C . PRO A 1 216 ? 0.614 -8.972 28.125 1.00 89.38 216 PRO A C 1
ATOM 1735 O O . PRO A 1 216 ? -0.244 -8.228 28.604 1.00 89.38 216 PRO A O 1
ATOM 1738 N N . ALA A 1 217 ? 0.543 -9.382 26.857 1.00 84.88 217 ALA A N 1
ATOM 1739 C CA . ALA A 1 217 ? -0.519 -8.938 25.952 1.00 84.88 217 ALA A CA 1
ATOM 1740 C C . ALA A 1 217 ? -1.923 -9.323 26.458 1.00 84.88 217 ALA A C 1
ATOM 1742 O O . ALA A 1 217 ? -2.856 -8.534 26.341 1.00 84.88 217 ALA A O 1
ATOM 1743 N N . GLY A 1 218 ? -2.067 -10.507 27.067 1.00 85.88 218 GLY A N 1
ATOM 1744 C CA . GLY A 1 218 ? -3.335 -10.954 27.650 1.00 85.88 218 GLY A CA 1
ATOM 1745 C C . GLY A 1 218 ? -3.806 -10.065 28.802 1.00 85.88 218 GLY A C 1
ATOM 1746 O O . GLY A 1 218 ? -4.989 -9.752 28.888 1.00 85.88 218 GLY A O 1
ATOM 1747 N N . THR A 1 219 ? -2.881 -9.601 29.642 1.00 91.88 219 THR A N 1
ATOM 1748 C CA . THR A 1 219 ? -3.144 -8.633 30.716 1.00 91.88 219 THR A CA 1
ATOM 1749 C C . THR A 1 219 ? -3.630 -7.302 30.146 1.00 91.88 219 THR A C 1
ATOM 1751 O O . THR A 1 219 ? -4.658 -6.782 30.570 1.00 91.88 219 THR A O 1
ATOM 1754 N N . LEU A 1 220 ? -2.942 -6.769 29.131 1.00 90.50 220 LEU A N 1
ATOM 1755 C CA . LEU A 1 220 ? -3.338 -5.519 28.471 1.00 90.50 220 LEU A CA 1
ATOM 1756 C C . LEU A 1 220 ? -4.719 -5.628 27.811 1.00 90.50 220 LEU A C 1
ATOM 1758 O O . LEU A 1 220 ? -5.512 -4.690 27.889 1.00 90.50 220 LEU A O 1
ATOM 1762 N N . ASN A 1 221 ? -5.042 -6.785 27.226 1.00 91.19 221 ASN A N 1
ATOM 1763 C CA . ASN A 1 221 ? -6.369 -7.043 26.672 1.00 91.19 221 ASN A CA 1
ATOM 1764 C C . ASN A 1 221 ? -7.459 -7.014 27.755 1.00 91.19 221 ASN A C 1
ATOM 1766 O O . ASN A 1 221 ? -8.537 -6.470 27.501 1.00 91.19 221 ASN A O 1
ATOM 1770 N N . THR A 1 222 ? -7.185 -7.568 28.942 1.00 93.31 222 THR A N 1
ATOM 1771 C CA . THR A 1 222 ? -8.091 -7.534 30.103 1.00 93.31 222 THR A CA 1
ATOM 1772 C C . THR A 1 222 ? -8.316 -6.113 30.594 1.00 93.31 222 THR A C 1
ATOM 1774 O O . THR A 1 222 ? -9.458 -5.721 30.821 1.00 93.31 222 THR A O 1
ATOM 1777 N N . ILE A 1 223 ? -7.248 -5.323 30.721 1.00 95.38 223 ILE A N 1
ATOM 1778 C CA . ILE A 1 223 ? -7.351 -3.919 31.133 1.00 95.38 223 ILE A CA 1
ATOM 1779 C C . ILE A 1 223 ? -8.203 -3.155 30.115 1.00 95.38 223 ILE A C 1
ATOM 1781 O O . ILE A 1 223 ? -9.187 -2.522 30.488 1.00 95.38 223 ILE A O 1
ATOM 1785 N N . ALA A 1 224 ? -7.897 -3.274 28.821 1.00 95.50 224 ALA A N 1
ATOM 1786 C CA . ALA A 1 224 ? -8.662 -2.601 27.775 1.00 95.50 224 ALA A CA 1
ATOM 1787 C C . ALA A 1 224 ? -10.144 -3.010 27.784 1.00 95.50 224 ALA A C 1
ATOM 1789 O O . ALA A 1 224 ? -11.009 -2.145 27.669 1.00 95.50 224 ALA A O 1
ATOM 1790 N N . TRP A 1 225 ? -10.455 -4.287 28.022 1.00 94.38 225 TRP A N 1
ATOM 1791 C CA . TRP A 1 225 ? -11.835 -4.744 28.199 1.00 94.38 225 TRP A CA 1
ATOM 1792 C C . TRP A 1 225 ? -12.546 -4.065 29.380 1.00 94.38 225 TRP A C 1
ATOM 1794 O O . TRP A 1 225 ? -13.688 -3.631 29.242 1.00 94.38 225 TRP A O 1
ATOM 1804 N N . LYS A 1 226 ? -11.874 -3.896 30.526 1.00 94.06 226 LYS A N 1
ATOM 1805 C CA . LYS A 1 226 ? -12.438 -3.164 31.674 1.00 94.06 226 LYS A CA 1
ATOM 1806 C C . LYS A 1 226 ? -12.736 -1.705 31.335 1.00 94.06 226 LYS A C 1
ATOM 1808 O O . LYS A 1 226 ? -13.773 -1.195 31.749 1.00 94.06 226 LYS A O 1
ATOM 1813 N N . PHE A 1 227 ? -11.898 -1.057 30.530 1.00 96.06 227 PHE A N 1
ATOM 1814 C CA . PHE A 1 227 ? -12.164 0.307 30.065 1.00 96.06 227 PHE A CA 1
ATOM 1815 C C . PHE A 1 227 ? -13.315 0.396 29.055 1.00 96.06 227 PHE A C 1
ATOM 1817 O O . PHE A 1 227 ? -14.037 1.390 29.067 1.00 96.06 227 PHE A O 1
ATOM 1824 N N . LEU A 1 228 ? -13.559 -0.642 28.245 1.00 95.50 228 LEU A N 1
ATOM 1825 C CA . LEU A 1 228 ? -14.792 -0.730 27.445 1.00 95.50 228 LEU A CA 1
ATOM 1826 C C . LEU A 1 228 ? -16.028 -0.808 28.351 1.00 95.50 228 LEU A C 1
ATOM 1828 O O . LEU A 1 228 ? -17.031 -0.155 28.078 1.00 95.50 228 LEU A O 1
ATOM 1832 N N . GLN A 1 229 ? -15.942 -1.544 29.463 1.00 93.75 229 GLN A N 1
ATOM 1833 C CA . GLN A 1 229 ? -17.024 -1.589 30.447 1.00 93.75 229 GLN A CA 1
ATOM 1834 C C . GLN A 1 229 ? -17.245 -0.224 31.109 1.00 93.75 229 GLN A C 1
ATOM 1836 O O . GLN A 1 229 ? -18.388 0.200 31.257 1.00 93.75 229 GLN A O 1
ATOM 1841 N N . VAL A 1 230 ? -16.175 0.481 31.489 1.00 93.94 230 VAL A N 1
ATOM 1842 C CA . VAL A 1 230 ? -16.261 1.843 32.047 1.00 93.94 230 VAL A CA 1
ATOM 1843 C C . VAL A 1 230 ? -16.928 2.796 31.058 1.00 93.94 230 VAL A C 1
ATOM 1845 O O . VAL A 1 230 ? -17.825 3.531 31.456 1.00 93.94 230 VAL A O 1
ATOM 1848 N N . ASN A 1 231 ? -16.562 2.726 29.775 1.00 94.50 231 ASN A N 1
ATOM 1849 C CA . ASN A 1 231 ? -17.165 3.543 28.724 1.00 94.50 231 ASN A CA 1
ATOM 1850 C C . ASN A 1 231 ? -18.691 3.373 28.650 1.00 94.50 231 ASN A C 1
ATOM 1852 O O . ASN A 1 231 ? -19.413 4.362 28.591 1.00 94.50 231 ASN A O 1
ATOM 1856 N N . GLU A 1 232 ? -19.190 2.135 28.693 1.00 93.62 232 GLU A N 1
ATOM 1857 C CA . GLU A 1 232 ? -20.635 1.876 28.598 1.00 93.62 232 GLU A CA 1
ATOM 1858 C C . GLU A 1 232 ? -21.391 2.097 29.913 1.00 93.62 232 GLU A C 1
ATOM 1860 O O . GLU A 1 232 ? -22.569 2.443 29.895 1.00 93.62 232 GLU A O 1
ATOM 1865 N N . THR A 1 233 ? -20.740 1.895 31.062 1.00 91.94 233 THR A N 1
ATOM 1866 C CA . THR A 1 233 ? -21.404 1.990 32.377 1.00 91.94 233 THR A CA 1
ATOM 1867 C C . THR A 1 233 ? -21.379 3.390 32.973 1.00 91.94 233 THR A C 1
ATOM 1869 O O . THR A 1 233 ? -22.341 3.786 33.630 1.00 91.94 233 THR A O 1
ATOM 1872 N N . LEU A 1 234 ? -20.283 4.121 32.775 1.00 90.62 234 LEU A N 1
ATOM 1873 C CA . LEU A 1 234 ? -20.035 5.430 33.379 1.00 90.62 234 LEU A CA 1
ATOM 1874 C C . LEU A 1 234 ? -19.919 6.556 32.346 1.00 90.62 234 LEU A C 1
ATOM 1876 O O . LEU A 1 234 ? -19.871 7.714 32.746 1.00 90.62 234 LEU A O 1
ATOM 1880 N N . GLY A 1 235 ? -19.883 6.225 31.054 1.00 89.25 235 GLY A N 1
ATOM 1881 C CA . GLY A 1 235 ? -19.776 7.187 29.962 1.00 89.25 235 GLY A CA 1
ATOM 1882 C C . GLY A 1 235 ? -18.337 7.425 29.480 1.00 89.25 235 GLY A C 1
ATOM 1883 O O . GLY A 1 235 ? -17.367 7.180 30.211 1.00 89.25 235 GLY A O 1
ATOM 1884 N N . PRO A 1 236 ? -18.171 7.915 28.237 1.00 87.38 236 PRO A N 1
ATOM 1885 C CA . PRO A 1 236 ? -16.864 8.160 27.622 1.00 87.38 236 PRO A CA 1
ATOM 1886 C C . PRO A 1 236 ? -16.020 9.197 28.376 1.00 87.38 236 PRO A C 1
ATOM 1888 O O . PRO A 1 236 ? -14.796 9.093 28.407 1.00 87.38 236 PRO A O 1
ATOM 1891 N N . GLU A 1 237 ? -16.646 10.173 29.036 1.00 88.50 237 GLU A N 1
ATOM 1892 C CA . GLU A 1 237 ? -15.973 11.193 29.845 1.00 88.50 237 GLU A CA 1
ATOM 1893 C C . GLU A 1 237 ? -15.218 10.610 31.050 1.00 88.50 237 GLU A C 1
ATOM 1895 O O . GLU A 1 237 ? -14.206 11.166 31.489 1.00 88.50 237 GLU A O 1
ATOM 1900 N N . MET A 1 238 ? -15.677 9.466 31.566 1.00 91.50 238 MET A N 1
ATOM 1901 C CA . MET A 1 238 ? -15.067 8.804 32.716 1.00 91.50 238 MET A CA 1
ATOM 1902 C C . MET A 1 238 ? -13.863 7.944 32.336 1.00 91.50 238 MET A C 1
ATOM 1904 O O . MET A 1 238 ? -13.023 7.680 33.198 1.00 91.50 238 MET A O 1
ATOM 1908 N N . VAL A 1 239 ? -13.732 7.550 31.065 1.00 92.56 239 VAL A N 1
ATOM 1909 C CA . VAL A 1 239 ? -12.624 6.713 30.575 1.00 92.56 239 VAL A CA 1
ATOM 1910 C C . VAL A 1 239 ? -11.278 7.378 30.849 1.00 92.56 239 VAL A C 1
ATOM 1912 O O . VAL A 1 239 ? -10.379 6.745 31.394 1.00 92.56 239 VAL A O 1
ATOM 1915 N N . ASP A 1 240 ? -11.152 8.663 30.526 1.00 90.81 240 ASP A N 1
ATOM 1916 C CA . ASP A 1 240 ? -9.886 9.393 30.612 1.00 90.81 240 ASP A CA 1
ATOM 1917 C C . ASP A 1 240 ? -9.461 9.627 32.059 1.00 90.81 240 ASP A C 1
ATOM 1919 O O . ASP A 1 240 ? -8.328 9.329 32.435 1.00 90.81 240 ASP A O 1
ATOM 1923 N N . SER A 1 241 ? -10.400 10.099 32.882 1.00 92.12 241 SER A N 1
ATOM 1924 C CA . SER A 1 241 ? -10.147 10.359 34.302 1.00 92.12 241 SER A CA 1
ATOM 1925 C C . SER A 1 241 ? -9.834 9.066 35.058 1.00 92.12 241 SER A C 1
ATOM 1927 O O . SER A 1 241 ? -8.927 9.033 35.891 1.00 92.12 241 SER A O 1
ATOM 1929 N N . HIS A 1 242 ? -10.551 7.979 34.746 1.00 94.56 242 HIS A N 1
ATOM 1930 C CA . HIS A 1 242 ? -10.282 6.674 35.340 1.00 94.56 242 HIS A CA 1
ATOM 1931 C C . HIS A 1 242 ? -8.942 6.100 34.866 1.00 94.56 242 HIS A C 1
ATOM 1933 O O . HIS A 1 242 ? -8.213 5.531 35.672 1.00 94.56 242 HIS A O 1
ATOM 1939 N N . LEU A 1 243 ? -8.571 6.298 33.595 1.00 95.75 243 LEU A N 1
ATOM 1940 C CA . LEU A 1 243 ? -7.294 5.825 33.065 1.00 95.75 243 LEU A CA 1
ATOM 1941 C C . LEU A 1 243 ? -6.119 6.515 33.750 1.00 95.75 243 LEU A C 1
ATOM 1943 O O . LEU A 1 243 ? -5.217 5.827 34.214 1.00 95.75 243 LEU A O 1
ATOM 1947 N N . SER A 1 244 ? -6.150 7.843 33.887 1.00 94.38 244 SER A N 1
ATOM 1948 C CA . SER A 1 244 ? -5.099 8.574 34.606 1.00 94.38 244 SER A CA 1
ATOM 1949 C C . SER A 1 244 ? -4.940 8.083 36.047 1.00 94.38 244 SER A C 1
ATOM 1951 O O . SER A 1 244 ? -3.817 7.844 36.489 1.00 94.38 244 SER A O 1
ATOM 1953 N N . TYR A 1 245 ? -6.055 7.863 36.748 1.00 95.31 245 TYR A N 1
ATOM 1954 C CA . TYR A 1 245 ? -6.045 7.311 38.102 1.00 95.31 245 TYR A CA 1
ATOM 1955 C C . TYR A 1 245 ? -5.430 5.901 38.159 1.00 95.31 245 TYR A C 1
ATOM 1957 O O . TYR A 1 245 ? -4.582 5.624 39.008 1.00 95.31 245 TYR A O 1
ATOM 1965 N N . GLU A 1 246 ? -5.822 5.007 37.249 1.00 96.25 246 GLU A N 1
ATOM 1966 C CA . GLU A 1 246 ? -5.303 3.636 37.206 1.00 96.25 246 GLU A CA 1
ATOM 1967 C C . GLU A 1 246 ? -3.812 3.581 36.844 1.00 96.25 246 GLU A C 1
ATOM 1969 O O . GLU A 1 246 ? -3.082 2.754 37.391 1.00 96.25 246 GLU A O 1
ATOM 1974 N N . ILE A 1 247 ? -3.340 4.482 35.979 1.00 97.19 247 ILE A N 1
ATOM 1975 C CA . ILE A 1 247 ? -1.922 4.606 35.622 1.00 97.19 247 ILE A CA 1
ATOM 1976 C C . ILE A 1 247 ? -1.092 5.102 36.804 1.00 97.19 247 ILE A C 1
ATOM 1978 O O . ILE A 1 247 ? -0.064 4.501 37.115 1.00 97.19 247 ILE A O 1
ATOM 1982 N N . GLU A 1 248 ? -1.537 6.156 37.491 1.00 96.00 248 GLU A N 1
ATOM 1983 C CA . GLU A 1 248 ? -0.847 6.665 38.680 1.00 96.00 248 GLU A CA 1
ATOM 1984 C C . GLU A 1 248 ? -0.742 5.577 39.752 1.00 96.00 248 GLU A C 1
ATOM 1986 O O . GLU A 1 248 ? 0.337 5.323 40.297 1.00 96.00 248 GLU A O 1
ATOM 1991 N N . LYS A 1 249 ? -1.845 4.864 39.986 1.00 95.62 249 LYS A N 1
ATOM 1992 C CA . LYS A 1 249 ? -1.871 3.758 40.933 1.00 95.62 249 LYS A CA 1
ATOM 1993 C C . LYS A 1 249 ? -0.953 2.615 40.514 1.00 95.62 249 LYS A C 1
ATOM 1995 O O . LYS A 1 249 ? -0.221 2.097 41.350 1.00 95.62 249 LYS A O 1
ATOM 2000 N N . TYR A 1 250 ? -0.931 2.251 39.232 1.00 96.31 250 TYR A N 1
ATOM 2001 C CA . TYR A 1 250 ? -0.011 1.238 38.718 1.00 96.31 250 TYR A CA 1
ATOM 2002 C C . TYR A 1 250 ? 1.456 1.641 38.935 1.00 96.31 250 TYR A C 1
ATOM 2004 O O . TYR A 1 250 ? 2.252 0.828 39.406 1.00 96.31 250 TYR A O 1
ATOM 2012 N N . ILE A 1 251 ? 1.811 2.903 38.668 1.00 94.75 251 ILE A N 1
ATOM 2013 C CA . ILE A 1 251 ? 3.161 3.438 38.895 1.00 94.75 251 ILE A CA 1
ATOM 2014 C C . ILE A 1 251 ? 3.557 3.344 40.373 1.00 94.75 251 ILE A C 1
ATOM 2016 O O . ILE A 1 251 ? 4.692 2.964 40.659 1.00 94.75 251 ILE A O 1
ATOM 2020 N N . GLN A 1 252 ? 2.644 3.635 41.300 1.00 95.12 252 GLN A N 1
ATOM 2021 C CA . GLN A 1 252 ? 2.927 3.650 42.739 1.00 95.12 252 GLN A CA 1
ATOM 2022 C C . GLN A 1 252 ? 2.901 2.252 43.375 1.00 95.12 252 GLN A C 1
ATOM 2024 O O . GLN A 1 252 ? 3.811 1.885 44.117 1.00 95.12 252 GLN A O 1
ATOM 2029 N N . GLU A 1 253 ? 1.878 1.458 43.071 1.00 94.75 253 GLU A N 1
ATOM 2030 C CA . GLU A 1 253 ? 1.525 0.241 43.814 1.00 94.75 253 GLU A CA 1
ATOM 2031 C C . GLU A 1 253 ? 1.746 -1.050 43.009 1.00 94.75 253 GLU A C 1
ATOM 2033 O O . GLU A 1 253 ? 1.760 -2.141 43.577 1.00 94.75 253 GLU A O 1
ATOM 2038 N N . GLY A 1 254 ? 1.969 -0.949 41.697 1.00 92.56 254 GLY A N 1
ATOM 2039 C CA . GLY A 1 254 ? 2.018 -2.098 40.797 1.00 92.56 254 GLY A CA 1
ATOM 2040 C C . GLY A 1 254 ? 0.637 -2.522 40.297 1.00 92.56 254 GLY A C 1
ATOM 2041 O O . GLY A 1 254 ? -0.377 -1.857 40.518 1.00 92.56 254 GLY A O 1
ATOM 2042 N N . LEU A 1 255 ? 0.603 -3.595 39.501 1.00 92.38 255 LEU A N 1
ATOM 2043 C CA . LEU A 1 255 ? -0.607 -3.984 38.781 1.00 92.38 255 LEU A CA 1
ATOM 2044 C C . LEU A 1 255 ? -1.656 -4.548 39.745 1.00 92.38 255 LEU A C 1
ATOM 2046 O O . LEU A 1 255 ? -1.365 -5.440 40.543 1.00 92.38 255 LEU A O 1
ATOM 2050 N N . ARG A 1 256 ? -2.900 -4.073 39.632 1.00 90.19 256 ARG A N 1
ATOM 2051 C CA . ARG A 1 256 ? -4.003 -4.594 40.442 1.00 90.19 256 ARG A CA 1
ATOM 2052 C C . ARG A 1 256 ? -4.224 -6.094 40.196 1.00 90.19 256 ARG A C 1
ATOM 2054 O O . ARG A 1 256 ? -4.193 -6.528 39.041 1.00 90.19 256 ARG A O 1
ATOM 2061 N N . PRO A 1 257 ? -4.570 -6.878 41.235 1.00 88.06 257 PRO A N 1
ATOM 2062 C CA . PRO A 1 257 ? -4.855 -8.305 41.083 1.00 88.06 257 PRO A CA 1
ATOM 2063 C C . PRO A 1 257 ? -5.955 -8.612 40.059 1.00 88.06 257 PRO A C 1
ATOM 2065 O O . PRO A 1 257 ? -5.876 -9.611 39.351 1.00 88.06 257 PRO A O 1
ATOM 2068 N N . GLU A 1 258 ? -6.957 -7.736 39.940 1.00 84.81 258 GLU A N 1
ATOM 2069 C CA . GLU A 1 258 ? -8.063 -7.869 38.981 1.00 84.81 258 GLU A CA 1
ATOM 2070 C C . GLU A 1 258 ? -7.630 -7.797 37.509 1.00 84.81 258 GLU A C 1
ATOM 2072 O O . GLU A 1 258 ? -8.320 -8.336 36.646 1.00 84.81 258 GLU A O 1
ATOM 2077 N N . TYR A 1 259 ? -6.474 -7.193 37.218 1.00 88.38 259 TYR A N 1
ATOM 2078 C CA . TYR A 1 259 ? -5.890 -7.172 35.876 1.00 88.38 259 TYR A CA 1
ATOM 2079 C C . TYR A 1 259 ? -4.987 -8.370 35.599 1.00 88.38 259 TYR A C 1
ATOM 2081 O O . TYR A 1 259 ? -4.648 -8.617 34.446 1.00 88.38 259 TYR A O 1
ATOM 2089 N N . ASN A 1 260 ? -4.635 -9.158 36.617 1.00 79.69 260 ASN A N 1
ATOM 2090 C CA . ASN A 1 260 ? -3.720 -10.292 36.481 1.00 79.69 260 ASN A CA 1
ATOM 2091 C C . ASN A 1 260 ? -4.362 -11.527 35.810 1.00 79.69 260 ASN A C 1
ATOM 2093 O O . ASN A 1 260 ? -3.821 -12.629 35.852 1.00 79.69 260 ASN A O 1
ATOM 2097 N N . GLN A 1 261 ? -5.540 -11.357 35.209 1.00 81.88 261 GLN A N 1
ATOM 2098 C CA . GLN A 1 261 ? -6.189 -12.360 34.377 1.00 81.88 261 GLN A CA 1
ATOM 2099 C C . GLN A 1 261 ? -5.772 -12.131 32.927 1.00 81.88 261 GLN A C 1
ATOM 2101 O O . GLN A 1 261 ? -5.857 -11.011 32.428 1.00 81.88 261 GLN A O 1
ATOM 2106 N N . GLU A 1 262 ? -5.333 -13.176 32.232 1.00 84.62 262 GLU A N 1
ATOM 2107 C CA . GLU A 1 262 ? -4.990 -13.062 30.816 1.00 84.62 262 GLU A CA 1
ATOM 2108 C C . GLU A 1 262 ? -6.210 -13.309 29.930 1.00 84.62 262 GLU A C 1
ATOM 2110 O O . GLU A 1 262 ? -6.756 -14.413 29.891 1.00 84.62 262 GLU A O 1
ATOM 2115 N N . LEU A 1 263 ? -6.594 -12.292 29.159 1.00 84.25 263 LEU A N 1
ATOM 2116 C CA . LEU A 1 263 ? -7.636 -12.405 28.150 1.00 84.25 263 LEU A CA 1
ATOM 2117 C C . LEU A 1 263 ? -7.026 -12.676 26.771 1.00 84.25 263 LEU A C 1
ATOM 2119 O O . LEU A 1 263 ? -6.327 -11.837 26.190 1.00 84.25 263 LEU A O 1
ATOM 2123 N N . LYS A 1 264 ? -7.321 -13.854 26.219 1.00 84.94 264 LYS A N 1
ATOM 2124 C CA . LYS A 1 264 ? -6.926 -14.236 24.858 1.00 84.94 264 LYS A CA 1
ATOM 2125 C C . LYS A 1 264 ? -8.020 -13.835 23.874 1.00 84.94 264 LYS A C 1
ATOM 2127 O O . LYS A 1 264 ? -9.104 -14.406 23.895 1.00 84.94 264 LYS A O 1
ATOM 2132 N N . LEU A 1 265 ? -7.728 -12.849 23.029 1.00 73.19 265 LEU A N 1
ATOM 2133 C CA . LEU A 1 265 ? -8.645 -12.376 21.984 1.00 73.19 265 LEU A CA 1
ATOM 2134 C C . LEU A 1 265 ? -8.546 -13.193 20.685 1.00 73.19 265 LEU A C 1
ATOM 2136 O O . LEU A 1 265 ? -9.465 -13.142 19.870 1.00 73.19 265 LEU A O 1
ATOM 2140 N N . PHE A 1 266 ? -7.433 -13.907 20.495 1.00 73.00 266 PHE A N 1
ATOM 2141 C CA . PHE A 1 266 ? -7.085 -14.724 19.332 1.00 73.00 266 PHE A CA 1
ATOM 2142 C C . PHE A 1 266 ? -6.048 -15.786 19.716 1.00 73.00 266 PHE A C 1
ATOM 2144 O O . PHE A 1 266 ? -5.319 -15.567 20.716 1.00 73.00 266 PHE A O 1
#

Secondary structure (DSSP, 8-state):
-HHHHHHHHHHHHHHHHHHHHHHHHHHHTTSBHHHHHHHHHHS-HHHHHHHHHHHHHHHHHHHHHTTSS-HHHHHHHHHHTTTS-HHHHHHHHHHHTHHHHHHHH-TTHHHHSBHHHHHHHHHHHHH-SSHHHHHHHHHHHHHHH-TTT-SS---HHHHHHHHHHHHHHHHHHHHHHTSTTPSS-TTS-HHHHHHHHHHHHHHHHHHHHHTT----HHHHHHHHHHHHHHHHHH-HHHHHHHHHHHHHHHHHH---GGG-S-----